Protein AF-A0AAW5ARM7-F1 (afdb_monomer_lite)

Organism: Phocaeicola vulgatus (NCBI:txid821)

Structure (mmCIF, N/CA/C/O backbone):
data_AF-A0AAW5ARM7-F1
#
_entry.id   AF-A0AAW5ARM7-F1
#
loop_
_atom_site.group_PDB
_atom_site.id
_atom_site.type_symbol
_atom_site.label_atom_id
_atom_site.label_alt_id
_atom_site.label_comp_id
_atom_site.label_asym_id
_atom_site.label_entity_id
_atom_site.label_seq_id
_atom_site.pdbx_PDB_ins_code
_atom_site.Cartn_x
_atom_site.Cartn_y
_atom_site.Cartn_z
_atom_site.occupancy
_atom_site.B_iso_or_equiv
_atom_site.auth_seq_id
_atom_site.auth_comp_id
_atom_site.auth_asym_id
_atom_site.auth_atom_id
_atom_site.pdbx_PDB_model_num
ATOM 1 N N . MET A 1 1 ? 30.994 -1.479 15.905 1.00 41.56 1 MET A N 1
ATOM 2 C CA . MET A 1 1 ? 30.329 -2.633 15.248 1.00 41.56 1 MET A CA 1
ATOM 3 C C . MET A 1 1 ? 29.526 -2.197 14.007 1.00 41.56 1 MET A C 1
ATOM 5 O O . MET A 1 1 ? 28.336 -2.461 13.935 1.00 41.56 1 MET A O 1
ATOM 9 N N . ILE A 1 2 ? 30.143 -1.523 13.023 1.00 41.03 2 ILE A N 1
ATOM 10 C CA . ILE A 1 2 ? 29.438 -1.013 11.816 1.00 41.03 2 ILE A CA 1
ATOM 11 C C . ILE A 1 2 ? 29.991 -1.659 10.519 1.00 41.03 2 ILE A C 1
ATOM 13 O O . ILE A 1 2 ? 29.414 -1.522 9.447 1.00 41.03 2 ILE A O 1
ATOM 17 N N . GLU A 1 3 ? 31.054 -2.465 10.596 1.00 39.25 3 GLU A N 1
ATOM 18 C CA . GLU A 1 3 ? 31.695 -3.051 9.404 1.00 39.25 3 GLU A CA 1
ATOM 19 C C . GLU A 1 3 ? 31.002 -4.306 8.844 1.00 39.25 3 GLU A C 1
ATOM 21 O O . GLU A 1 3 ? 31.191 -4.650 7.681 1.00 39.25 3 GLU A O 1
ATOM 26 N N . THR A 1 4 ? 30.134 -4.980 9.603 1.00 41.94 4 THR A N 1
ATOM 27 C CA . THR A 1 4 ? 29.507 -6.240 9.153 1.00 41.94 4 THR A CA 1
ATOM 28 C C . THR A 1 4 ? 28.227 -6.068 8.328 1.00 41.94 4 THR A C 1
ATOM 30 O O . THR A 1 4 ? 27.773 -7.031 7.707 1.00 41.94 4 THR A O 1
ATOM 33 N N . ALA A 1 5 ? 27.648 -4.863 8.263 1.00 43.91 5 ALA A N 1
ATOM 34 C CA . ALA A 1 5 ? 26.437 -4.596 7.477 1.00 43.91 5 ALA A CA 1
ATOM 35 C C . ALA A 1 5 ? 26.728 -4.288 5.994 1.00 43.91 5 ALA A C 1
ATOM 37 O O . ALA A 1 5 ? 25.903 -4.600 5.133 1.00 43.91 5 ALA A O 1
ATOM 38 N N . TYR A 1 6 ? 27.914 -3.748 5.686 1.00 38.81 6 TYR A N 1
ATOM 39 C CA . TYR A 1 6 ? 28.311 -3.392 4.317 1.00 38.81 6 TYR A CA 1
ATOM 40 C C . TYR A 1 6 ? 28.453 -4.628 3.410 1.00 38.81 6 TYR A C 1
ATOM 42 O O . TYR A 1 6 ? 27.990 -4.618 2.270 1.00 38.81 6 TYR A O 1
ATOM 50 N N . CYS A 1 7 ? 28.988 -5.736 3.932 1.00 39.88 7 CYS A N 1
ATOM 51 C CA . CYS A 1 7 ? 29.219 -6.947 3.136 1.00 39.88 7 CYS A CA 1
ATOM 52 C C . CYS A 1 7 ? 27.992 -7.857 2.954 1.00 39.88 7 CYS A C 1
ATOM 54 O O . CYS A 1 7 ? 27.971 -8.642 2.011 1.00 39.88 7 CYS A O 1
ATOM 56 N N . LYS A 1 8 ? 26.957 -7.776 3.807 1.00 42.25 8 LYS A N 1
ATOM 57 C CA . LYS A 1 8 ? 25.822 -8.726 3.749 1.00 42.25 8 LYS A CA 1
ATOM 58 C C . LYS A 1 8 ? 24.679 -8.325 2.816 1.00 42.25 8 LYS A C 1
ATOM 60 O O . LYS A 1 8 ? 23.974 -9.210 2.346 1.00 42.25 8 LYS A O 1
ATOM 65 N N . TYR A 1 9 ? 24.492 -7.034 2.535 1.00 43.19 9 TYR A N 1
ATOM 66 C CA . TYR A 1 9 ? 23.319 -6.562 1.778 1.00 43.19 9 TYR A CA 1
ATOM 67 C C . TYR A 1 9 ? 23.656 -5.760 0.517 1.00 43.19 9 TYR A C 1
ATOM 69 O O . TYR A 1 9 ? 22.891 -5.791 -0.447 1.00 43.19 9 TYR A O 1
ATOM 77 N N . ILE A 1 10 ? 24.806 -5.082 0.479 1.00 44.09 10 ILE A N 1
ATOM 78 C CA . ILE A 1 10 ? 25.187 -4.244 -0.666 1.00 44.09 10 ILE A CA 1
ATOM 79 C C . ILE A 1 10 ? 25.872 -5.088 -1.750 1.00 44.09 10 ILE A C 1
ATOM 81 O O . ILE A 1 10 ? 25.509 -4.981 -2.919 1.00 44.09 10 ILE A O 1
ATOM 85 N N . VAL A 1 11 ? 26.776 -5.998 -1.364 1.00 42.66 11 VAL A N 1
ATOM 86 C CA . VAL A 1 11 ? 27.513 -6.859 -2.310 1.00 42.66 11 VAL A CA 1
ATOM 87 C C . VAL A 1 11 ? 26.577 -7.762 -3.134 1.00 42.66 11 VAL A C 1
ATOM 89 O O . VAL A 1 11 ? 26.665 -7.708 -4.359 1.00 42.66 11 VAL A O 1
ATOM 92 N N . PRO A 1 12 ? 25.599 -8.492 -2.551 1.00 43.59 12 PRO A N 1
ATOM 93 C CA . PRO A 1 12 ? 24.705 -9.337 -3.352 1.00 43.59 12 PRO A CA 1
ATOM 94 C C . PRO A 1 12 ? 23.794 -8.532 -4.293 1.00 43.59 12 PRO A C 1
ATOM 96 O O . PRO A 1 12 ? 23.464 -8.984 -5.387 1.00 43.59 12 PRO A O 1
ATOM 99 N N . THR A 1 13 ? 23.403 -7.317 -3.893 1.00 45.91 13 THR A N 1
ATOM 100 C CA . THR A 1 13 ? 22.521 -6.448 -4.688 1.00 45.91 13 THR A CA 1
ATOM 101 C C . THR A 1 13 ? 23.247 -5.857 -5.899 1.00 45.91 13 THR A C 1
ATOM 103 O O . THR A 1 13 ? 22.655 -5.743 -6.971 1.00 45.91 13 THR A O 1
ATOM 106 N N . ILE A 1 14 ? 24.534 -5.524 -5.755 1.00 46.81 14 ILE A N 1
ATOM 107 C CA . ILE A 1 14 ? 25.375 -5.053 -6.863 1.00 46.81 14 ILE A CA 1
ATOM 108 C C . ILE A 1 14 ? 25.722 -6.213 -7.807 1.00 46.81 14 ILE A C 1
ATOM 110 O O . ILE A 1 14 ? 25.629 -6.037 -9.020 1.00 46.81 14 ILE A O 1
ATOM 114 N N . CYS A 1 15 ? 26.028 -7.406 -7.282 1.00 42.03 15 CYS A N 1
ATOM 115 C CA . 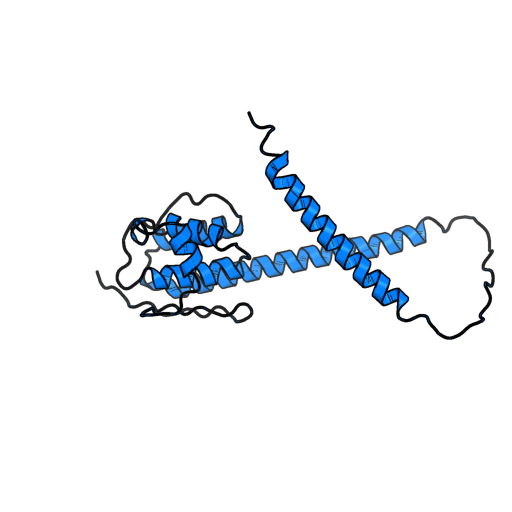CYS A 1 15 ? 26.269 -8.599 -8.103 1.00 42.03 15 CYS A CA 1
ATOM 116 C C . CYS A 1 15 ? 25.048 -8.962 -8.963 1.00 42.03 15 CYS A C 1
ATOM 118 O O . CYS A 1 15 ? 25.191 -9.113 -10.171 1.00 42.03 15 CYS A O 1
ATOM 120 N N . ASN A 1 16 ? 23.836 -8.953 -8.395 1.00 46.78 16 ASN A N 1
ATOM 121 C CA . ASN A 1 16 ? 22.608 -9.213 -9.157 1.00 46.78 16 ASN A CA 1
ATOM 122 C C . ASN A 1 16 ? 22.361 -8.184 -10.274 1.00 46.78 16 ASN A C 1
ATOM 124 O O . ASN A 1 16 ? 21.816 -8.524 -11.322 1.00 46.78 16 ASN A O 1
ATOM 128 N N . LEU A 1 17 ? 22.749 -6.920 -10.070 1.00 46.59 17 LEU A N 1
ATOM 129 C CA . LEU A 1 17 ? 22.615 -5.886 -11.097 1.00 46.59 17 LEU A CA 1
ATOM 130 C C . LEU A 1 17 ? 23.640 -6.082 -12.224 1.00 46.59 17 LEU A C 1
ATOM 132 O O . LEU A 1 17 ? 23.304 -5.907 -13.393 1.00 46.59 17 LEU A O 1
ATOM 136 N N . ILE A 1 18 ? 24.867 -6.485 -11.882 1.00 47.94 18 ILE A N 1
ATOM 137 C CA . ILE A 1 18 ? 25.913 -6.818 -12.856 1.00 47.94 18 ILE A CA 1
ATOM 138 C C . ILE A 1 18 ? 25.498 -8.047 -13.670 1.00 47.94 18 ILE A C 1
ATOM 140 O O . ILE A 1 18 ? 25.576 -7.993 -14.894 1.00 47.94 18 ILE A O 1
ATOM 144 N N . ASP A 1 19 ? 24.970 -9.095 -13.040 1.00 40.91 19 ASP A N 1
ATOM 145 C CA . ASP A 1 19 ? 24.542 -10.317 -13.732 1.00 40.91 19 ASP A CA 1
ATOM 146 C C . ASP A 1 19 ? 23.382 -10.055 -14.703 1.00 40.91 19 ASP A C 1
ATOM 148 O O . ASP A 1 19 ? 23.399 -10.535 -15.837 1.00 40.91 19 ASP A O 1
ATOM 152 N N . VAL A 1 20 ? 22.419 -9.206 -14.324 1.00 46.78 20 VAL A N 1
ATOM 153 C CA . VAL A 1 20 ? 21.336 -8.772 -15.224 1.00 46.78 20 VAL A CA 1
ATOM 154 C C . VAL A 1 20 ? 21.884 -7.953 -16.396 1.00 46.78 20 VAL A C 1
ATOM 156 O O . VAL A 1 20 ? 21.461 -8.149 -17.534 1.00 46.78 20 VAL A O 1
ATOM 159 N N . VAL A 1 21 ? 22.853 -7.064 -16.167 1.00 48.97 21 VAL A N 1
ATOM 160 C CA . VAL A 1 21 ? 23.467 -6.264 -17.240 1.00 48.97 21 VAL A CA 1
ATOM 161 C C . VAL A 1 21 ? 24.317 -7.135 -18.180 1.00 48.97 21 VAL A C 1
ATOM 163 O O . VAL A 1 21 ? 24.270 -6.935 -19.397 1.00 48.97 21 VAL A O 1
ATOM 166 N N . GLN A 1 22 ? 25.035 -8.140 -17.668 1.00 47.75 22 GLN A N 1
ATOM 167 C CA . GLN A 1 22 ? 25.814 -9.080 -18.487 1.00 47.75 22 GLN A CA 1
ATOM 168 C C . GLN A 1 22 ? 24.924 -10.061 -19.270 1.00 47.75 22 GLN A C 1
ATOM 170 O O . GLN A 1 22 ? 25.230 -10.365 -20.426 1.00 47.75 22 GLN A O 1
ATOM 175 N N . ASP A 1 23 ? 23.790 -10.499 -18.712 1.00 43.81 23 ASP A N 1
ATOM 176 C CA . ASP A 1 23 ? 22.789 -11.317 -19.416 1.00 43.81 23 ASP A CA 1
ATOM 177 C C . ASP A 1 23 ? 22.141 -10.537 -20.577 1.00 43.81 23 ASP A C 1
ATOM 179 O O . ASP A 1 23 ? 22.035 -11.037 -21.701 1.00 43.81 23 ASP A O 1
ATOM 183 N N . GLN A 1 24 ? 21.814 -9.257 -20.370 1.00 48.75 24 GLN A N 1
ATOM 184 C CA . GLN A 1 24 ? 21.308 -8.382 -21.437 1.00 48.75 24 GLN A CA 1
ATOM 185 C C . GLN A 1 24 ? 22.366 -8.106 -22.521 1.00 48.75 24 GLN A C 1
ATOM 187 O O . GLN A 1 24 ? 22.040 -8.065 -23.713 1.00 48.75 24 GLN A O 1
ATOM 192 N N . ARG A 1 25 ? 23.645 -7.974 -22.143 1.00 45.50 25 ARG A N 1
ATOM 193 C CA . ARG A 1 25 ? 24.765 -7.829 -23.090 1.00 45.50 25 ARG A CA 1
ATOM 194 C C . ARG A 1 25 ? 24.983 -9.104 -23.910 1.00 45.50 25 ARG A C 1
ATOM 196 O O . ARG A 1 25 ? 25.127 -9.021 -25.129 1.00 45.50 25 ARG A O 1
ATOM 203 N N . SER A 1 26 ? 24.912 -10.274 -23.278 1.00 42.97 26 SER A N 1
ATOM 204 C CA . SER A 1 26 ? 25.047 -11.584 -23.933 1.00 42.97 26 SER A CA 1
ATOM 205 C C . SER A 1 26 ? 23.899 -11.862 -24.911 1.00 42.97 26 SER A C 1
ATOM 207 O O . SER A 1 26 ? 24.125 -12.329 -26.029 1.00 42.97 26 SER A O 1
ATOM 209 N N . LYS A 1 27 ? 22.666 -11.472 -24.560 1.00 49.69 27 LYS A N 1
ATOM 210 C CA . LYS A 1 27 ? 21.496 -11.550 -25.454 1.00 49.69 27 LYS A CA 1
ATOM 211 C C . LYS A 1 27 ? 21.613 -10.627 -26.671 1.00 49.69 27 LYS A C 1
ATOM 213 O O . LYS A 1 27 ? 21.189 -11.009 -27.762 1.00 49.69 27 LYS A O 1
ATOM 218 N N . ARG A 1 28 ? 22.224 -9.443 -26.530 1.00 47.34 28 ARG A N 1
ATOM 219 C CA . ARG A 1 28 ? 22.505 -8.538 -27.663 1.00 47.34 28 ARG A CA 1
ATOM 220 C C . ARG A 1 28 ? 23.614 -9.067 -28.575 1.00 47.34 28 ARG A C 1
ATOM 222 O O . ARG A 1 28 ? 23.456 -8.994 -29.789 1.00 47.34 28 ARG A O 1
ATOM 229 N N . ILE A 1 29 ? 24.677 -9.656 -28.024 1.00 42.09 29 ILE A N 1
ATOM 230 C CA . ILE A 1 29 ? 25.767 -10.259 -28.815 1.00 42.09 29 ILE A CA 1
ATOM 231 C C . ILE A 1 29 ? 25.253 -11.450 -29.640 1.00 42.09 29 ILE A C 1
ATOM 233 O O . ILE A 1 29 ? 25.502 -11.509 -30.843 1.00 42.09 29 ILE A O 1
ATOM 237 N N . ASN A 1 30 ? 24.429 -12.326 -29.054 1.00 40.22 30 ASN A N 1
ATOM 238 C CA . ASN A 1 30 ? 23.832 -13.453 -29.784 1.00 40.22 30 ASN A CA 1
ATOM 239 C C . ASN A 1 30 ? 22.839 -13.009 -30.877 1.00 40.22 30 ASN A C 1
ATOM 241 O O . ASN A 1 30 ? 22.719 -13.668 -31.908 1.00 40.22 30 ASN A O 1
ATOM 245 N N . LYS A 1 31 ? 22.172 -11.857 -30.708 1.00 42.25 31 LYS A N 1
ATOM 246 C CA . LYS A 1 31 ? 21.305 -11.266 -31.743 1.00 42.25 31 LYS A CA 1
ATOM 247 C C . LYS A 1 31 ? 22.100 -10.670 -32.915 1.00 42.25 31 LYS A C 1
ATOM 249 O O . LYS A 1 31 ? 21.605 -10.667 -34.038 1.00 42.25 31 LYS A O 1
ATOM 254 N N . ILE A 1 32 ? 23.332 -10.214 -32.675 1.00 44.38 32 ILE A N 1
ATOM 255 C CA . ILE A 1 32 ? 24.254 -9.722 -33.715 1.00 44.38 32 ILE A CA 1
ATOM 256 C C . ILE A 1 32 ? 24.891 -10.895 -34.483 1.00 44.38 32 ILE A C 1
ATOM 258 O O . ILE A 1 32 ? 25.070 -10.807 -35.695 1.00 44.38 32 ILE A O 1
ATOM 262 N N . GLN A 1 33 ? 25.166 -12.020 -33.815 1.00 41.44 33 GLN A N 1
ATOM 263 C CA . GLN A 1 33 ? 25.776 -13.208 -34.432 1.00 41.44 33 GLN A CA 1
ATOM 264 C C . GLN A 1 33 ? 24.800 -14.059 -35.271 1.00 41.44 33 GLN A C 1
ATOM 266 O O . GLN A 1 33 ? 25.236 -14.831 -36.123 1.00 41.44 33 GLN A O 1
ATOM 271 N N . GLY A 1 34 ? 23.485 -13.907 -35.069 1.00 35.44 34 GLY A N 1
ATOM 272 C CA . GLY A 1 34 ? 22.448 -14.633 -35.816 1.00 35.44 34 GLY A CA 1
ATOM 273 C C . GLY A 1 34 ? 22.142 -14.095 -37.222 1.00 35.44 34 GLY A C 1
ATOM 274 O O . GLY A 1 34 ? 21.545 -14.816 -38.014 1.00 35.44 34 GLY A O 1
ATOM 275 N N . ASN A 1 35 ? 22.571 -12.870 -37.558 1.00 39.00 35 ASN A N 1
ATOM 276 C CA . ASN A 1 35 ? 22.205 -12.196 -38.816 1.00 39.00 35 ASN A CA 1
ATOM 277 C C . ASN A 1 35 ? 23.342 -12.076 -39.850 1.00 39.00 35 ASN A C 1
ATOM 279 O O . ASN A 1 35 ? 23.178 -11.412 -40.871 1.00 39.00 35 ASN A O 1
ATOM 283 N N . THR A 1 36 ? 24.481 -12.739 -39.644 1.00 39.97 36 THR A N 1
ATOM 284 C CA . THR A 1 36 ? 25.625 -12.720 -40.577 1.00 39.97 36 THR A CA 1
ATOM 285 C C . THR A 1 36 ? 26.057 -14.131 -40.975 1.00 39.97 36 THR A C 1
ATOM 287 O O . THR A 1 36 ? 27.187 -14.557 -40.760 1.00 39.97 36 THR A O 1
ATOM 290 N N . LYS A 1 37 ? 25.155 -14.873 -41.624 1.00 44.09 37 LYS A N 1
ATOM 291 C CA . LYS A 1 37 ? 25.522 -16.036 -42.449 1.00 44.09 37 LYS A CA 1
ATOM 292 C C . LYS A 1 37 ? 24.778 -16.018 -43.781 1.00 44.09 37 LYS A C 1
ATOM 294 O O . LYS A 1 37 ? 23.857 -16.790 -43.982 1.00 44.09 37 LYS A O 1
ATOM 299 N N . SER A 1 38 ? 25.214 -15.142 -44.681 1.00 43.66 38 SER A N 1
ATOM 300 C CA . SER A 1 38 ? 25.525 -15.479 -46.080 1.00 43.66 38 SER A CA 1
ATOM 301 C C . SER A 1 38 ? 25.757 -14.190 -46.862 1.00 43.66 38 SER A C 1
ATOM 303 O O . SER A 1 38 ? 24.823 -13.437 -47.118 1.00 43.66 38 SER A O 1
ATOM 305 N N . ASN A 1 39 ? 27.009 -13.923 -47.214 1.00 31.19 39 ASN A N 1
ATOM 306 C CA . ASN A 1 39 ? 27.432 -13.704 -48.597 1.00 31.19 39 ASN A CA 1
ATOM 307 C C . ASN A 1 39 ? 28.904 -13.315 -48.565 1.00 31.19 39 ASN A C 1
ATOM 309 O O . ASN A 1 39 ? 29.299 -12.274 -48.046 1.00 31.19 39 ASN A O 1
ATOM 313 N N . GLY A 1 40 ? 29.725 -14.249 -49.034 1.00 39.16 40 GLY A N 1
ATOM 314 C CA . GLY A 1 40 ? 31.162 -14.105 -49.040 1.00 39.16 40 GLY A CA 1
ATOM 315 C C . GLY A 1 40 ? 31.632 -13.000 -49.979 1.00 39.16 40 GLY A C 1
ATOM 316 O O . GLY A 1 40 ? 30.984 -12.665 -50.967 1.00 39.16 40 GLY A O 1
ATOM 317 N N . ARG A 1 41 ? 32.862 -12.565 -49.692 1.00 43.62 41 ARG A N 1
ATOM 318 C CA . ARG A 1 41 ? 33.801 -11.974 -50.650 1.00 43.62 41 ARG A CA 1
ATOM 319 C C . ARG A 1 41 ? 33.543 -10.508 -51.017 1.00 43.62 41 ARG A C 1
ATOM 321 O O . ARG A 1 41 ? 33.318 -10.189 -52.175 1.00 43.62 41 ARG A O 1
ATOM 328 N N . LEU A 1 42 ? 33.784 -9.600 -50.070 1.00 35.31 42 LEU A N 1
ATOM 329 C CA . LEU A 1 42 ? 34.315 -8.276 -50.412 1.00 35.31 42 LEU A CA 1
ATOM 330 C C . LEU A 1 42 ? 35.487 -7.903 -49.498 1.00 35.31 42 LEU A C 1
ATOM 332 O O . LEU A 1 42 ? 35.330 -7.445 -48.375 1.00 35.31 42 LEU A O 1
ATOM 336 N N . SER A 1 43 ? 36.670 -8.203 -50.033 1.00 36.91 43 SER A N 1
ATOM 337 C CA . SER A 1 43 ? 37.950 -7.518 -49.872 1.00 36.91 43 SER A CA 1
ATOM 338 C C . SER A 1 43 ? 38.051 -6.496 -48.736 1.00 36.91 43 SER A C 1
ATOM 340 O O . SER A 1 43 ? 37.539 -5.385 -48.835 1.00 36.91 43 SER A O 1
ATOM 342 N N . MET A 1 44 ? 38.888 -6.835 -47.756 1.00 34.38 44 MET A N 1
ATOM 343 C CA . MET A 1 44 ? 39.710 -5.896 -46.993 1.00 34.38 44 MET A CA 1
ATOM 344 C C . MET A 1 44 ? 40.486 -4.969 -47.956 1.00 34.38 44 MET A C 1
ATOM 346 O O . MET A 1 44 ? 41.634 -5.236 -48.298 1.00 34.38 44 MET A O 1
ATOM 350 N N . LYS A 1 45 ? 39.846 -3.913 -48.467 1.00 34.34 45 LYS A N 1
ATOM 351 C CA . LYS A 1 45 ? 40.508 -2.738 -49.053 1.00 34.34 45 LYS A CA 1
ATOM 352 C C . LYS A 1 45 ? 40.491 -1.675 -47.959 1.00 34.34 45 LYS A C 1
ATOM 354 O O . LYS A 1 45 ? 39.460 -1.086 -47.675 1.00 34.34 45 LYS A O 1
ATOM 359 N N . LEU A 1 46 ? 41.542 -1.625 -47.150 1.00 40.34 46 LEU A N 1
ATOM 360 C CA . LEU A 1 46 ? 42.688 -0.755 -47.414 1.00 40.34 46 LEU A CA 1
ATOM 361 C C . LEU A 1 46 ? 42.255 0.717 -47.466 1.00 40.34 46 LEU A C 1
ATOM 363 O O . LEU A 1 46 ? 42.258 1.340 -48.521 1.00 40.34 46 LEU A O 1
ATOM 367 N N . PHE A 1 47 ? 41.935 1.271 -46.299 1.00 34.97 47 PHE A N 1
ATOM 368 C CA . PHE A 1 47 ? 42.238 2.670 -46.026 1.00 34.97 47 PHE A CA 1
ATOM 369 C C . PHE A 1 47 ? 43.469 2.701 -45.120 1.00 34.97 47 PHE A C 1
ATOM 371 O O . PHE A 1 47 ? 43.382 2.893 -43.913 1.00 34.97 47 PHE A O 1
ATOM 378 N N . HIS A 1 48 ? 44.636 2.464 -45.721 1.00 47.53 48 HIS A N 1
ATOM 379 C CA . HIS A 1 48 ? 45.846 3.116 -45.239 1.00 47.53 48 HIS A CA 1
ATOM 380 C C . HIS A 1 48 ? 45.858 4.505 -45.866 1.00 47.53 48 HIS A C 1
ATOM 382 O O . HIS A 1 48 ? 46.134 4.651 -47.056 1.00 47.53 48 HIS A O 1
ATOM 388 N N . LYS A 1 49 ? 45.542 5.526 -45.074 1.00 37.56 49 LYS A N 1
ATOM 389 C CA . LYS A 1 49 ? 45.980 6.885 -45.362 1.00 37.56 49 LYS A CA 1
ATOM 390 C C . LYS A 1 49 ? 46.317 7.551 -44.035 1.00 37.56 49 LYS A C 1
ATOM 392 O O . LYS A 1 49 ? 45.422 7.834 -43.256 1.00 37.56 49 LYS A O 1
ATOM 397 N N . THR A 1 50 ? 47.630 7.636 -43.810 1.00 34.00 50 THR A N 1
ATOM 398 C CA . THR A 1 50 ? 48.355 8.575 -42.940 1.00 34.00 50 THR A CA 1
ATOM 399 C C . THR A 1 50 ? 47.746 8.882 -41.574 1.00 34.00 50 THR A C 1
ATOM 401 O O . THR A 1 50 ? 46.756 9.591 -41.447 1.00 34.00 50 THR A O 1
ATOM 404 N N . ILE A 1 51 ? 48.445 8.384 -40.551 1.00 50.78 51 ILE A N 1
ATOM 405 C CA . ILE A 1 51 ? 48.557 9.035 -39.246 1.00 50.78 51 ILE A CA 1
ATOM 406 C C . ILE A 1 51 ? 48.941 10.493 -39.522 1.00 50.78 51 ILE A C 1
ATOM 408 O O . ILE A 1 51 ? 49.937 10.707 -40.204 1.00 50.78 51 ILE A O 1
ATOM 412 N N . ASP A 1 52 ? 48.075 11.431 -39.148 1.00 47.72 52 ASP A N 1
ATOM 413 C CA . ASP A 1 52 ? 48.389 12.628 -38.356 1.00 47.72 52 ASP A CA 1
ATOM 414 C C . ASP A 1 52 ? 47.068 13.422 -38.143 1.00 47.72 52 ASP A C 1
ATOM 416 O O . ASP A 1 52 ? 46.290 13.628 -39.071 1.00 47.72 52 ASP A O 1
ATOM 420 N N . ASP A 1 53 ? 46.783 13.770 -36.883 1.00 46.97 53 ASP A N 1
ATOM 421 C CA . ASP A 1 53 ? 45.775 14.724 -36.357 1.00 46.97 53 ASP A CA 1
ATOM 422 C C . ASP A 1 53 ? 44.267 14.395 -36.158 1.00 46.97 53 ASP A C 1
ATOM 424 O O . ASP A 1 53 ? 43.642 15.080 -35.352 1.00 46.97 53 ASP A O 1
ATOM 428 N N . ASP A 1 54 ? 43.648 13.342 -36.713 1.00 46.12 54 ASP A N 1
ATOM 429 C CA . ASP A 1 54 ? 42.167 13.158 -36.581 1.00 46.12 54 ASP A CA 1
ATOM 430 C C . ASP A 1 54 ? 41.671 12.123 -35.537 1.00 46.12 54 ASP A C 1
ATOM 432 O O . ASP A 1 54 ? 40.467 11.862 -35.403 1.00 46.12 54 ASP A O 1
ATOM 436 N N . LYS A 1 55 ? 42.567 11.520 -34.746 1.00 46.28 55 LYS A N 1
ATOM 437 C CA . LYS A 1 55 ? 42.190 10.444 -33.803 1.00 46.28 55 LYS A CA 1
ATOM 438 C C . LYS A 1 55 ? 41.416 10.940 -32.573 1.00 46.28 55 LYS A C 1
ATOM 440 O O . LYS A 1 55 ? 40.620 10.196 -32.016 1.00 46.28 55 LYS A O 1
ATOM 445 N N . GLU A 1 56 ? 41.577 12.203 -32.190 1.00 45.09 56 GLU A N 1
ATOM 446 C CA . GLU A 1 56 ? 40.901 12.775 -31.016 1.00 45.09 56 GLU A CA 1
ATOM 447 C C . GLU A 1 56 ? 39.438 13.174 -31.302 1.00 45.09 56 GLU A C 1
ATOM 449 O O . GLU A 1 56 ? 38.606 13.261 -30.401 1.00 45.09 56 GLU A O 1
ATOM 454 N N . LYS A 1 57 ? 39.070 13.373 -32.575 1.00 43.94 57 LYS A N 1
ATOM 455 C CA . LYS A 1 57 ? 37.752 13.914 -32.952 1.00 43.94 57 LYS A CA 1
ATOM 456 C C . LYS A 1 57 ? 36.652 12.853 -33.046 1.00 43.94 57 LYS A C 1
ATOM 458 O O . LYS A 1 57 ? 35.480 13.145 -32.808 1.00 43.94 57 LYS A O 1
ATOM 463 N N . THR A 1 58 ? 37.025 11.622 -33.382 1.00 44.34 58 THR A N 1
ATOM 464 C CA . THR A 1 58 ? 36.071 10.529 -33.638 1.00 44.34 58 THR A CA 1
ATOM 465 C C . THR A 1 58 ? 35.679 9.799 -32.350 1.00 44.34 58 THR A C 1
ATOM 467 O O . THR A 1 58 ? 34.507 9.466 -32.168 1.00 44.34 58 THR A O 1
ATOM 470 N N . ASP A 1 59 ? 36.619 9.657 -31.411 1.00 42.84 59 ASP A N 1
ATOM 471 C CA . ASP A 1 59 ? 36.373 9.068 -30.088 1.00 42.84 59 ASP A CA 1
ATOM 472 C C . ASP A 1 59 ? 35.516 9.998 -29.202 1.00 42.84 59 ASP A C 1
ATOM 474 O O . ASP A 1 59 ? 34.609 9.531 -28.511 1.00 42.84 59 ASP A O 1
ATOM 478 N N . ASN A 1 60 ? 35.690 11.322 -29.322 1.00 46.03 60 ASN A N 1
ATOM 479 C CA . ASN A 1 60 ? 34.866 12.318 -28.623 1.00 46.03 60 ASN A CA 1
ATOM 480 C C . ASN A 1 60 ? 33.409 12.359 -29.126 1.00 46.03 60 ASN A C 1
ATOM 482 O O . ASN A 1 60 ? 32.490 12.560 -28.336 1.00 46.03 60 ASN A O 1
ATOM 486 N N . SER A 1 61 ? 33.173 12.133 -30.424 1.00 49.94 61 SER A N 1
ATOM 487 C CA . SER A 1 61 ? 31.825 12.121 -31.020 1.00 49.94 61 SER A CA 1
ATOM 488 C C . SER A 1 61 ? 30.990 10.910 -30.571 1.00 49.94 61 SER A C 1
ATOM 490 O O . SER A 1 61 ? 29.811 11.040 -30.235 1.00 49.94 61 SER A O 1
ATOM 492 N N . ILE A 1 62 ? 31.612 9.726 -30.495 1.00 53.19 62 ILE A N 1
ATOM 493 C CA . ILE A 1 62 ? 30.953 8.491 -30.041 1.00 53.19 62 ILE A CA 1
ATOM 494 C C . ILE A 1 62 ? 30.700 8.536 -28.527 1.00 53.19 62 ILE A C 1
ATOM 496 O O . ILE A 1 62 ? 29.604 8.185 -28.084 1.00 53.19 62 ILE A O 1
ATOM 500 N N . LEU A 1 63 ? 31.662 9.023 -27.736 1.00 50.47 63 LEU A N 1
ATOM 501 C CA . LEU A 1 63 ? 31.521 9.167 -26.284 1.00 50.47 63 LEU A CA 1
ATOM 502 C C . LEU A 1 63 ? 30.398 10.151 -25.910 1.00 50.47 63 LEU A C 1
ATOM 504 O O . LEU A 1 63 ? 29.545 9.819 -25.086 1.00 50.47 63 LEU A O 1
ATOM 508 N N . TYR A 1 64 ? 30.320 11.297 -26.595 1.00 51.00 64 TYR A N 1
ATOM 509 C CA . TYR A 1 64 ? 29.266 12.297 -26.392 1.00 51.00 64 TYR A CA 1
ATOM 510 C C . TYR A 1 64 ? 27.860 11.735 -26.670 1.00 51.00 64 TYR A C 1
ATOM 512 O O . TYR A 1 64 ? 26.915 12.018 -25.938 1.00 51.00 64 TYR A O 1
ATOM 520 N N . SER A 1 65 ? 27.718 10.870 -27.683 1.00 61.88 65 SER A N 1
ATOM 521 C CA . SER A 1 65 ? 26.428 10.247 -28.014 1.00 61.88 65 SER A CA 1
ATOM 522 C C . SER A 1 65 ? 25.922 9.265 -26.946 1.00 61.88 65 SER A C 1
ATOM 524 O O . SER A 1 65 ? 24.718 9.196 -26.698 1.00 61.88 65 SER A O 1
ATOM 526 N N . HIS A 1 66 ? 26.826 8.549 -26.267 1.00 68.56 66 HIS A N 1
ATOM 527 C CA . HIS A 1 66 ? 26.461 7.595 -25.217 1.00 68.56 66 HIS A CA 1
ATOM 528 C C . HIS A 1 66 ? 26.145 8.288 -23.885 1.00 68.56 66 HIS A C 1
ATOM 530 O O . HIS A 1 66 ? 25.206 7.899 -23.190 1.00 68.56 66 HIS A O 1
ATOM 536 N N . GLU A 1 67 ? 26.893 9.336 -23.529 1.00 72.88 67 GLU A N 1
ATOM 537 C CA . GLU A 1 67 ? 26.641 1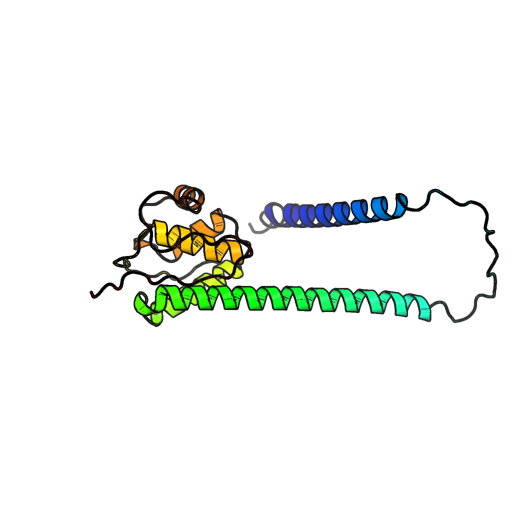0.125 -22.317 1.00 72.88 67 GLU A CA 1
ATOM 538 C C . GLU A 1 67 ? 25.281 10.835 -22.366 1.00 72.88 67 GLU A C 1
ATOM 540 O O . GLU A 1 67 ? 24.540 10.834 -21.377 1.00 72.88 67 GLU A O 1
ATOM 545 N N . GLU A 1 68 ? 24.915 11.373 -23.531 1.00 76.31 68 GLU A N 1
ATOM 546 C CA . GLU A 1 68 ? 23.612 11.992 -23.772 1.00 76.31 68 GLU A CA 1
ATOM 547 C C . GLU A 1 68 ? 22.458 10.978 -23.717 1.00 76.31 68 GLU A C 1
ATOM 549 O O . GLU A 1 68 ? 21.440 11.241 -23.072 1.00 76.31 68 GLU A O 1
ATOM 554 N N . GLU A 1 69 ? 22.621 9.785 -24.299 1.00 75.75 69 GLU A N 1
ATOM 555 C CA . GLU A 1 69 ? 21.634 8.699 -24.203 1.00 75.75 69 GLU A CA 1
ATOM 556 C C . GLU A 1 69 ? 21.407 8.270 -22.741 1.00 75.75 69 GLU A C 1
ATOM 558 O O . GLU A 1 69 ? 20.268 8.203 -22.272 1.00 75.75 69 GLU A O 1
ATOM 563 N N . VAL A 1 70 ? 22.488 8.085 -21.974 1.00 81.19 70 VAL A N 1
ATOM 564 C CA . VAL A 1 70 ? 22.422 7.751 -20.542 1.00 81.19 70 VAL A CA 1
ATOM 565 C C . VAL A 1 70 ? 21.743 8.862 -19.737 1.00 81.19 70 VAL A C 1
ATOM 567 O O . VAL A 1 70 ? 20.989 8.575 -18.801 1.00 81.19 70 VAL A O 1
ATOM 570 N N . ARG A 1 71 ? 21.990 10.134 -20.069 1.00 85.12 71 ARG A N 1
ATOM 571 C CA . ARG A 1 71 ? 21.345 11.278 -19.411 1.00 85.12 71 ARG A CA 1
ATOM 572 C C . ARG A 1 71 ? 19.839 11.289 -19.665 1.00 85.12 71 ARG A C 1
ATOM 574 O O . ARG A 1 71 ? 19.074 11.407 -18.706 1.00 85.12 71 ARG A O 1
ATOM 581 N N . LEU A 1 72 ? 19.425 11.111 -20.918 1.00 84.69 72 LEU A N 1
ATOM 582 C CA . LEU A 1 72 ? 18.015 11.058 -21.309 1.00 84.69 72 LEU A CA 1
ATOM 583 C C . LEU A 1 72 ? 17.283 9.883 -20.649 1.00 84.69 72 LEU A C 1
ATOM 585 O O . LEU A 1 72 ? 16.163 10.052 -20.169 1.00 84.69 72 LEU A O 1
ATOM 589 N N . ASP A 1 73 ? 17.915 8.714 -20.551 1.00 85.38 73 ASP A N 1
ATOM 590 C CA . ASP A 1 73 ? 17.325 7.560 -19.869 1.00 85.38 73 ASP A CA 1
ATOM 591 C C . ASP A 1 73 ? 17.164 7.795 -18.364 1.00 85.38 73 ASP A C 1
ATOM 593 O O . ASP A 1 73 ? 16.118 7.481 -17.792 1.00 85.38 73 ASP A O 1
ATOM 597 N N . ARG A 1 74 ? 18.152 8.415 -17.706 1.00 84.12 74 ARG A N 1
ATOM 598 C CA . ARG A 1 74 ? 18.029 8.808 -16.291 1.00 84.12 74 ARG A CA 1
ATOM 599 C C . ARG A 1 74 ? 16.876 9.785 -16.076 1.00 84.12 74 ARG A C 1
ATOM 601 O O . ARG A 1 74 ? 16.151 9.657 -15.090 1.00 84.12 74 ARG A O 1
ATOM 608 N N . GLU A 1 75 ? 16.702 10.741 -16.982 1.00 88.56 75 GLU A N 1
ATOM 609 C CA . GLU A 1 75 ? 15.619 11.721 -16.917 1.00 88.56 75 GLU A CA 1
ATOM 610 C C . GLU A 1 75 ? 14.245 11.073 -17.128 1.00 88.56 75 GLU A C 1
ATOM 612 O O . GLU A 1 75 ? 13.323 11.334 -16.353 1.00 88.56 75 GLU A O 1
ATOM 617 N N . ARG A 1 76 ? 14.121 10.156 -18.095 1.00 87.19 76 ARG A N 1
ATOM 618 C CA . ARG A 1 76 ? 12.899 9.363 -18.315 1.00 87.19 76 ARG A CA 1
ATOM 619 C C . ARG A 1 76 ? 12.541 8.526 -17.094 1.00 87.19 76 ARG A C 1
ATOM 621 O O . ARG A 1 76 ? 11.424 8.637 -16.600 1.00 87.19 76 ARG A O 1
ATOM 628 N N . ILE A 1 77 ? 13.496 7.772 -16.547 1.00 86.44 77 ILE A N 1
ATOM 629 C CA . ILE A 1 77 ? 13.285 6.944 -15.348 1.00 86.44 77 ILE A CA 1
ATOM 630 C C . ILE A 1 77 ? 12.861 7.807 -14.155 1.00 86.44 77 ILE A C 1
ATOM 632 O O . ILE A 1 77 ? 11.993 7.413 -13.374 1.00 86.44 77 ILE A O 1
ATOM 636 N N . LYS A 1 78 ? 13.474 8.984 -13.985 1.00 89.12 78 LYS A N 1
ATOM 637 C CA . LYS A 1 78 ? 13.096 9.920 -12.922 1.00 89.12 78 LYS A CA 1
ATOM 638 C C . LYS A 1 78 ? 11.664 10.413 -13.115 1.00 89.12 78 LYS A C 1
ATOM 640 O O . LYS A 1 78 ? 10.879 10.343 -12.175 1.00 89.12 78 LYS A O 1
ATOM 645 N N . LYS A 1 79 ? 11.312 10.847 -14.325 1.00 91.38 79 LYS A N 1
ATOM 646 C CA . LYS A 1 79 ? 9.965 11.321 -14.650 1.00 91.38 79 LYS A CA 1
ATOM 647 C C . LYS A 1 79 ? 8.907 10.237 -14.434 1.00 91.38 79 LYS A C 1
ATOM 649 O O . LYS A 1 79 ? 7.894 10.503 -13.803 1.00 91.38 79 LYS A O 1
ATOM 654 N N . GLU A 1 80 ? 9.162 9.011 -14.881 1.00 88.75 80 GLU A N 1
ATOM 655 C CA . GLU A 1 80 ? 8.256 7.875 -14.671 1.00 88.75 80 GLU A CA 1
ATOM 656 C C . GLU A 1 80 ? 8.034 7.581 -13.182 1.00 88.75 80 GLU A C 1
ATOM 658 O O . GLU A 1 80 ? 6.906 7.311 -12.758 1.00 88.75 80 GLU A O 1
ATOM 663 N N . LYS A 1 81 ? 9.087 7.678 -12.361 1.00 89.88 81 LYS A N 1
ATOM 664 C CA . LYS A 1 81 ? 8.966 7.563 -10.901 1.00 89.88 81 LYS A CA 1
ATOM 665 C C . LYS A 1 81 ? 8.149 8.704 -10.300 1.00 89.88 81 LYS A C 1
ATOM 667 O O . LYS A 1 81 ? 7.291 8.439 -9.457 1.00 89.88 81 LYS A O 1
ATOM 672 N N . ASP A 1 82 ? 8.381 9.936 -10.745 1.00 92.25 82 ASP A N 1
ATOM 673 C CA . ASP A 1 82 ? 7.650 11.122 -10.288 1.00 92.25 82 ASP A CA 1
ATOM 674 C C . ASP A 1 82 ? 6.159 11.058 -10.675 1.00 92.25 82 ASP A C 1
ATOM 676 O O . ASP A 1 82 ? 5.287 11.444 -9.896 1.00 92.25 82 ASP A O 1
ATOM 680 N N . ASP A 1 83 ? 5.835 10.527 -11.851 1.00 94.88 83 ASP A N 1
ATOM 681 C CA . ASP A 1 83 ? 4.451 10.340 -12.291 1.00 94.88 83 ASP A CA 1
ATOM 682 C C . ASP A 1 83 ? 3.775 9.183 -11.538 1.00 94.88 83 ASP A C 1
ATOM 684 O O . ASP A 1 83 ? 2.617 9.298 -11.129 1.00 94.88 83 ASP A O 1
ATOM 688 N N . THR A 1 84 ? 4.520 8.114 -11.241 1.00 95.62 84 THR A N 1
ATOM 689 C CA . THR A 1 84 ? 4.036 6.993 -10.420 1.00 95.62 84 THR A CA 1
ATOM 690 C C . THR A 1 84 ? 3.666 7.445 -9.008 1.00 95.62 84 THR A C 1
ATOM 692 O O . THR A 1 84 ? 2.596 7.093 -8.507 1.00 95.62 84 THR A O 1
ATOM 695 N N . ILE A 1 85 ? 4.516 8.241 -8.348 1.00 96.94 85 ILE A N 1
ATOM 696 C CA . ILE A 1 85 ? 4.218 8.715 -6.989 1.00 96.94 85 ILE A CA 1
ATOM 697 C C . ILE A 1 85 ? 3.018 9.671 -6.979 1.00 96.94 85 ILE A C 1
ATOM 699 O O . ILE A 1 85 ? 2.193 9.590 -6.071 1.00 96.94 85 ILE A O 1
ATOM 703 N N . LYS A 1 86 ? 2.849 10.513 -8.008 1.00 97.38 86 LYS A N 1
ATOM 704 C CA . LYS A 1 86 ? 1.661 11.374 -8.153 1.00 97.38 86 LYS A CA 1
ATOM 705 C C . LYS A 1 86 ? 0.377 10.562 -8.319 1.00 97.38 86 LYS A C 1
ATOM 707 O O . LYS A 1 86 ? -0.609 10.868 -7.649 1.00 97.38 86 LYS A O 1
ATOM 712 N N . GLU A 1 87 ? 0.386 9.527 -9.164 1.00 97.69 87 GLU A N 1
ATOM 713 C CA . GLU A 1 87 ? -0.759 8.618 -9.340 1.00 97.69 87 GLU A CA 1
ATOM 714 C C . GLU A 1 87 ? -1.142 7.972 -8.000 1.00 97.69 87 GLU A C 1
ATOM 716 O O . GLU A 1 87 ? -2.305 8.001 -7.598 1.00 97.69 87 GLU A O 1
ATOM 721 N N . VAL A 1 88 ? -0.150 7.448 -7.273 1.00 98.38 88 VAL A N 1
ATOM 722 C CA . VAL A 1 88 ? -0.335 6.822 -5.957 1.00 98.38 88 VAL A CA 1
ATOM 723 C C . VAL A 1 88 ? -0.926 7.797 -4.936 1.00 98.38 88 VAL A C 1
ATOM 725 O O . VAL A 1 88 ? -1.872 7.431 -4.235 1.00 98.38 88 VAL A O 1
ATOM 728 N N . MET A 1 89 ? -0.401 9.024 -4.849 1.00 98.19 89 MET A N 1
ATOM 729 C CA . MET A 1 89 ? -0.909 10.043 -3.922 1.00 98.19 89 MET A CA 1
ATOM 730 C C . MET A 1 89 ? -2.351 10.421 -4.246 1.00 98.19 89 MET A C 1
ATOM 732 O O . MET A 1 89 ? -3.201 10.410 -3.359 1.00 98.19 89 MET A O 1
ATOM 736 N N . SER A 1 90 ? -2.651 10.680 -5.520 1.00 98.12 90 SER A N 1
ATOM 737 C CA . SER A 1 90 ? -4.002 11.028 -5.962 1.00 98.12 90 SER A CA 1
ATOM 738 C C . SER A 1 90 ? -5.002 9.905 -5.668 1.00 98.12 90 SER A C 1
ATOM 740 O O . SER A 1 90 ? -6.070 10.156 -5.106 1.00 98.12 90 SER A O 1
ATOM 742 N N . TYR A 1 91 ? -4.628 8.656 -5.962 1.00 98.44 91 TYR A N 1
ATOM 743 C CA . TYR A 1 91 ? -5.427 7.474 -5.648 1.00 98.44 91 TYR A CA 1
ATOM 744 C C . TYR A 1 91 ? -5.719 7.351 -4.149 1.00 98.44 91 TYR A C 1
ATOM 746 O O . TYR A 1 91 ? -6.871 7.132 -3.758 1.00 98.44 91 TYR A O 1
ATOM 754 N N . PHE A 1 92 ? -4.694 7.496 -3.306 1.00 98.19 92 PHE A N 1
ATOM 755 C CA . PHE A 1 92 ? -4.845 7.399 -1.858 1.00 98.19 92 PHE A CA 1
ATOM 756 C C . PHE A 1 92 ? -5.747 8.511 -1.312 1.00 98.19 92 PHE A C 1
ATOM 758 O O . PHE A 1 92 ? -6.719 8.224 -0.609 1.00 98.19 92 PHE A O 1
ATOM 765 N N . GLU A 1 93 ? -5.467 9.762 -1.683 1.00 97.25 93 GLU A N 1
ATOM 766 C CA . GLU A 1 93 ? -6.230 10.932 -1.250 1.00 97.25 93 GLU A CA 1
ATOM 767 C C . GLU A 1 93 ? -7.702 10.808 -1.624 1.00 97.25 93 GLU A C 1
ATOM 769 O O . GLU A 1 93 ? -8.566 10.986 -0.771 1.00 97.25 93 GLU A O 1
ATOM 774 N N . ALA A 1 94 ? -8.002 10.443 -2.871 1.00 97.06 94 ALA A N 1
ATOM 775 C CA . ALA A 1 94 ? -9.375 10.284 -3.331 1.00 97.06 94 ALA A CA 1
ATOM 776 C C . ALA A 1 94 ? -10.108 9.137 -2.614 1.00 97.06 94 ALA A C 1
ATOM 778 O O . ALA A 1 94 ? -11.285 9.277 -2.286 1.00 97.06 94 ALA A O 1
ATOM 779 N N . THR A 1 95 ? -9.418 8.028 -2.327 1.00 96.69 95 THR A N 1
ATOM 780 C CA . THR A 1 95 ? -9.997 6.862 -1.634 1.00 96.69 95 THR A CA 1
ATOM 781 C C . THR A 1 95 ? -10.313 7.173 -0.165 1.00 96.69 95 THR A C 1
ATOM 783 O O . THR A 1 95 ? -11.353 6.762 0.344 1.00 96.69 95 THR A O 1
ATOM 786 N N . PHE A 1 96 ? -9.446 7.928 0.520 1.00 95.56 96 PHE A N 1
ATOM 787 C CA . PHE A 1 96 ? -9.547 8.192 1.964 1.00 95.56 96 PHE A CA 1
ATOM 788 C C . PHE A 1 96 ? -10.024 9.606 2.331 1.00 95.56 96 PHE A C 1
ATOM 790 O O . PHE A 1 96 ? -10.108 9.917 3.520 1.00 95.56 96 PHE A O 1
ATOM 797 N N . LYS A 1 97 ? -10.385 10.448 1.351 1.00 93.31 97 LYS A N 1
ATOM 798 C CA . LYS A 1 97 ? -10.778 11.862 1.534 1.00 93.31 97 LYS A CA 1
ATOM 799 C C . LYS A 1 97 ? -11.793 12.087 2.654 1.00 93.31 97 LYS A C 1
ATOM 801 O O . LYS A 1 97 ? -11.690 13.060 3.388 1.00 93.31 97 LYS A O 1
ATOM 806 N N . ASN A 1 98 ? -12.775 11.196 2.754 1.00 92.06 98 ASN A N 1
ATOM 807 C CA . ASN A 1 98 ? -13.886 11.316 3.696 1.00 92.06 98 ASN A CA 1
ATOM 808 C C . ASN A 1 98 ? -13.723 10.420 4.937 1.00 92.06 98 ASN A C 1
ATOM 810 O O . ASN A 1 98 ? -14.652 10.308 5.728 1.00 92.06 98 ASN A O 1
ATOM 814 N N . ILE A 1 99 ? -12.580 9.741 5.072 1.00 93.31 99 ILE A N 1
ATOM 815 C CA . ILE A 1 99 ? -12.288 8.802 6.162 1.00 93.31 99 ILE A CA 1
ATOM 816 C C . ILE A 1 99 ? -11.223 9.368 7.098 1.00 93.31 99 ILE A C 1
ATOM 818 O O . ILE A 1 99 ? -11.332 9.206 8.311 1.00 93.31 99 ILE A O 1
ATOM 822 N N . LEU A 1 100 ? -10.185 10.003 6.548 1.00 94.56 100 LEU A N 1
ATOM 823 C CA . LEU A 1 100 ? -9.084 10.576 7.318 1.00 94.56 100 LEU A CA 1
ATOM 824 C C . LEU A 1 100 ? -9.299 12.065 7.561 1.00 94.56 100 LEU A C 1
ATOM 826 O O . LEU A 1 100 ? -9.733 12.802 6.678 1.00 94.56 100 LEU A O 1
ATOM 830 N N . THR A 1 101 ? -8.910 12.518 8.748 1.00 95.19 101 THR A N 1
ATOM 831 C CA . THR A 1 101 ? -8.736 13.946 9.022 1.00 95.19 101 THR A CA 1
ATOM 832 C C . THR A 1 101 ? -7.572 14.511 8.205 1.00 95.19 101 THR A C 1
ATOM 834 O O . THR A 1 101 ? -6.697 13.771 7.750 1.00 95.19 101 THR A O 1
ATOM 837 N N . SER A 1 102 ? -7.493 15.836 8.061 1.00 95.88 102 SER A N 1
ATOM 838 C CA . SER A 1 102 ? -6.381 16.485 7.350 1.00 95.88 102 SER A CA 1
ATOM 839 C C . SER A 1 102 ? -5.006 16.126 7.929 1.00 95.88 102 SER A C 1
ATOM 841 O O . SER A 1 102 ? -4.052 15.939 7.175 1.00 95.88 102 SER A O 1
ATOM 843 N N . ASN A 1 103 ? -4.903 15.977 9.255 1.00 96.56 103 ASN A N 1
ATOM 844 C CA . ASN A 1 103 ? -3.657 15.588 9.919 1.00 96.56 103 ASN A CA 1
ATOM 845 C C . ASN A 1 103 ? -3.267 14.137 9.594 1.00 96.56 103 ASN A C 1
ATOM 847 O O . ASN A 1 103 ? -2.139 13.862 9.194 1.00 96.56 103 ASN A O 1
ATOM 851 N N . GLU A 1 104 ? -4.217 13.207 9.700 1.00 96.88 104 GLU A N 1
ATOM 852 C CA . GLU A 1 104 ? -3.989 11.800 9.351 1.00 96.88 104 GLU A CA 1
ATOM 853 C C . GLU A 1 104 ? -3.672 11.627 7.864 1.00 96.88 104 GLU A C 1
ATOM 855 O O . GLU A 1 104 ? -2.829 10.808 7.500 1.00 96.88 104 GLU A O 1
ATOM 860 N N . MET A 1 105 ? -4.302 12.428 7.001 1.00 97.31 105 MET A N 1
ATOM 861 C CA . MET A 1 105 ? -3.985 12.476 5.580 1.00 97.31 105 MET A CA 1
ATOM 862 C C . MET A 1 105 ? -2.522 12.885 5.362 1.00 97.31 105 MET A C 1
ATOM 864 O O . MET A 1 105 ? -1.827 12.230 4.590 1.00 97.31 105 MET A O 1
ATOM 868 N N . SER A 1 106 ? -2.023 13.906 6.071 1.00 97.44 106 SER A N 1
ATOM 869 C CA . SER A 1 106 ? -0.609 14.313 6.008 1.00 97.44 106 SER A CA 1
ATOM 870 C C . SER A 1 106 ? 0.333 13.189 6.443 1.00 97.44 106 SER A C 1
ATOM 872 O O . SER A 1 106 ? 1.245 12.830 5.699 1.00 97.44 106 SER A O 1
ATOM 874 N N . VAL A 1 107 ? 0.054 12.562 7.592 1.00 97.69 107 VAL A N 1
ATOM 875 C CA . VAL A 1 107 ? 0.815 11.406 8.104 1.00 97.69 107 VAL A CA 1
ATOM 876 C C . VAL A 1 107 ? 0.877 10.282 7.071 1.00 97.69 107 VAL A C 1
ATOM 878 O O . VAL A 1 107 ? 1.925 9.679 6.843 1.00 97.69 107 VAL A O 1
ATOM 881 N N . MET A 1 108 ? -0.235 9.994 6.399 1.00 97.88 108 MET A N 1
ATOM 882 C CA . MET A 1 108 ? -0.265 8.934 5.400 1.00 97.88 108 MET A CA 1
ATOM 883 C C . MET A 1 108 ? 0.495 9.289 4.121 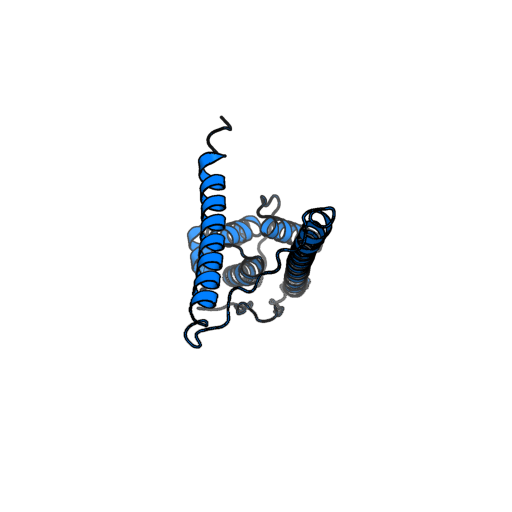1.00 97.88 108 MET A C 1
ATOM 885 O O . MET A 1 108 ? 1.158 8.410 3.569 1.00 97.88 108 MET A O 1
ATOM 889 N N . LYS A 1 109 ? 0.483 10.553 3.679 1.00 97.88 109 LYS A N 1
ATOM 890 C CA . LYS A 1 109 ? 1.344 11.007 2.572 1.00 97.88 109 LYS A CA 1
ATOM 891 C C . LYS A 1 109 ? 2.822 10.847 2.928 1.00 97.88 109 LYS A C 1
ATOM 893 O O . LYS A 1 109 ? 3.587 10.314 2.127 1.00 97.88 109 LYS A O 1
ATOM 898 N N . GLU A 1 110 ? 3.222 11.223 4.140 1.00 98.06 110 GLU A N 1
ATOM 899 C CA . GLU A 1 110 ? 4.591 11.010 4.629 1.00 98.06 110 GLU A CA 1
ATOM 900 C C . GLU A 1 110 ? 4.963 9.522 4.644 1.00 98.06 110 GLU A C 1
ATOM 902 O O . GLU A 1 110 ? 6.034 9.144 4.168 1.00 98.06 110 GLU A O 1
ATOM 907 N N . ASN A 1 111 ? 4.058 8.655 5.097 1.00 98.31 111 ASN A N 1
ATOM 908 C CA . ASN A 1 111 ? 4.284 7.211 5.127 1.00 98.31 111 ASN A CA 1
ATOM 909 C C . ASN A 1 111 ? 4.396 6.589 3.726 1.00 98.31 111 ASN A C 1
ATOM 911 O O . ASN A 1 111 ? 5.210 5.688 3.520 1.00 98.31 111 ASN A O 1
ATOM 915 N N . ILE A 1 112 ? 3.616 7.065 2.750 1.00 98.38 112 ILE A N 1
ATOM 916 C CA . ILE A 1 112 ? 3.729 6.640 1.345 1.00 98.38 112 ILE A CA 1
ATOM 917 C C . ILE A 1 112 ? 5.080 7.078 0.765 1.00 98.38 112 ILE A C 1
ATOM 919 O O . ILE A 1 112 ? 5.742 6.286 0.090 1.00 98.38 112 ILE A O 1
ATOM 923 N N . MET A 1 113 ? 5.535 8.298 1.072 1.00 97.81 113 MET A N 1
ATOM 924 C CA . MET A 1 113 ? 6.874 8.759 0.688 1.00 97.81 113 MET A CA 1
ATOM 925 C C . MET A 1 113 ? 7.972 7.922 1.345 1.00 97.81 113 MET A C 1
ATOM 927 O O . MET A 1 113 ? 8.940 7.553 0.679 1.00 97.81 113 MET A O 1
ATOM 931 N N . ALA A 1 114 ? 7.815 7.569 2.622 1.00 97.69 114 ALA A N 1
ATOM 932 C CA . ALA A 1 114 ? 8.753 6.702 3.325 1.00 97.69 114 ALA A CA 1
ATOM 933 C C . ALA A 1 114 ? 8.823 5.307 2.684 1.00 97.69 114 ALA A C 1
ATOM 935 O O . ALA A 1 114 ? 9.916 4.788 2.463 1.00 97.69 114 ALA A O 1
ATOM 936 N N . LEU A 1 115 ? 7.679 4.731 2.295 1.00 97.75 115 LEU A N 1
ATOM 937 C CA . LEU A 1 115 ? 7.632 3.469 1.554 1.00 97.75 115 LEU A CA 1
ATOM 938 C C . LEU A 1 115 ? 8.362 3.574 0.206 1.00 97.75 115 LEU A C 1
ATOM 940 O O . LEU A 1 115 ? 9.194 2.717 -0.099 1.00 97.75 115 LEU A O 1
ATOM 944 N N . ASN A 1 116 ? 8.095 4.627 -0.574 1.00 96.69 116 ASN A N 1
ATOM 945 C CA . ASN A 1 116 ? 8.754 4.870 -1.862 1.00 96.69 116 ASN A CA 1
ATOM 946 C C . ASN A 1 116 ? 10.281 4.978 -1.713 1.00 96.69 116 ASN A C 1
ATOM 948 O O . ASN A 1 116 ? 11.042 4.390 -2.482 1.00 96.69 116 ASN A O 1
ATOM 952 N N . ASN A 1 117 ? 10.725 5.681 -0.672 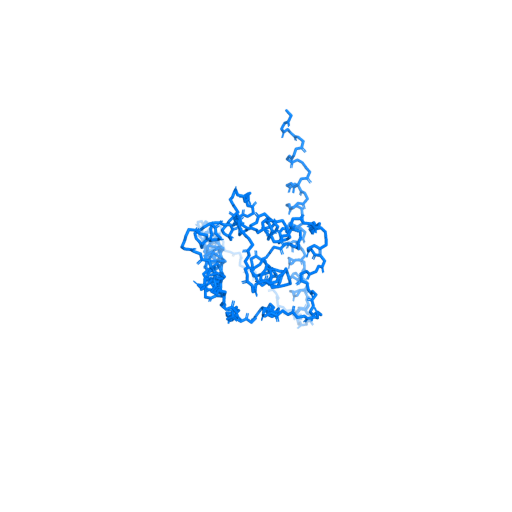1.00 95.31 117 ASN A N 1
ATOM 953 C CA . ASN A 1 117 ? 12.139 5.905 -0.380 1.00 95.31 117 ASN A CA 1
ATOM 954 C C . ASN A 1 117 ? 12.788 4.745 0.393 1.00 95.31 117 ASN A C 1
ATOM 956 O O . ASN A 1 117 ? 13.996 4.771 0.625 1.00 95.31 117 ASN A O 1
ATOM 960 N N . LYS A 1 118 ? 12.013 3.717 0.771 1.00 93.44 118 LYS A N 1
ATOM 961 C CA . LYS A 1 118 ? 12.445 2.569 1.587 1.00 93.44 118 LYS A CA 1
ATOM 962 C C . LYS A 1 118 ? 13.036 2.992 2.938 1.00 93.44 118 LYS A C 1
ATOM 964 O O . LYS A 1 118 ? 13.974 2.369 3.434 1.00 93.44 118 LYS A O 1
ATOM 969 N N . THR A 1 119 ? 12.485 4.049 3.524 1.00 95.06 119 THR A N 1
ATOM 970 C CA . THR A 1 119 ? 12.864 4.567 4.840 1.00 95.06 119 THR A CA 1
ATOM 971 C C . THR A 1 119 ? 11.878 4.121 5.915 1.00 95.06 119 THR A C 1
ATOM 973 O O . THR A 1 119 ? 10.814 3.570 5.634 1.00 95.06 119 THR A O 1
ATOM 976 N N . GLU A 1 120 ? 12.234 4.366 7.171 1.00 93.31 120 GLU A N 1
ATOM 977 C CA . GLU A 1 120 ? 11.384 4.039 8.311 1.00 93.31 120 GLU A CA 1
ATOM 978 C C . GLU A 1 120 ? 10.107 4.896 8.367 1.00 93.31 120 GLU A C 1
ATOM 980 O O . GLU A 1 120 ? 10.117 6.087 8.050 1.00 93.31 120 GLU A O 1
ATOM 985 N N . ILE A 1 121 ? 9.019 4.271 8.824 1.00 95.12 121 ILE A N 1
ATOM 986 C CA . ILE A 1 121 ? 7.741 4.915 9.135 1.00 95.12 121 ILE A CA 1
ATOM 987 C C . ILE A 1 121 ? 7.742 5.328 10.599 1.00 95.12 121 ILE A C 1
ATOM 989 O O . ILE A 1 121 ? 7.854 4.480 11.486 1.00 95.12 121 ILE A O 1
ATOM 993 N N . LYS A 1 122 ? 7.595 6.631 10.835 1.00 91.31 122 LYS A N 1
ATOM 994 C CA . LYS A 1 122 ? 7.724 7.238 12.165 1.00 91.31 122 LYS A CA 1
ATOM 995 C C . LYS A 1 122 ? 6.388 7.403 12.878 1.00 91.31 122 LYS A C 1
ATOM 997 O O . LYS A 1 122 ? 6.325 7.292 14.097 1.00 91.31 122 LYS A O 1
ATOM 1002 N N . THR A 1 123 ? 5.333 7.682 12.123 1.00 94.00 123 THR A N 1
ATOM 1003 C CA . THR A 1 123 ? 4.024 8.073 12.648 1.00 94.00 123 THR A CA 1
ATOM 1004 C C . THR A 1 123 ? 2.929 7.182 12.075 1.00 94.00 123 THR A C 1
ATOM 1006 O O . THR A 1 123 ? 3.046 6.617 10.985 1.00 94.00 123 THR A O 1
ATOM 1009 N N . ALA A 1 124 ? 1.858 7.015 12.845 1.00 95.38 124 ALA A N 1
ATOM 1010 C CA . ALA A 1 124 ? 0.740 6.144 12.514 1.00 95.38 124 ALA A CA 1
ATOM 1011 C C . ALA A 1 124 ? -0.585 6.887 12.679 1.00 95.38 124 ALA A C 1
ATOM 1013 O O . ALA A 1 124 ? -0.678 7.864 13.422 1.00 95.38 124 ALA A O 1
ATOM 1014 N N . VAL A 1 125 ? -1.625 6.374 12.031 1.00 95.69 125 VAL A N 1
ATOM 1015 C CA . VAL A 1 125 ? -3.008 6.717 12.353 1.00 95.69 125 VAL A CA 1
ATOM 1016 C C . VAL A 1 125 ? -3.387 5.966 13.633 1.00 95.69 125 VAL A C 1
ATOM 1018 O O . VAL A 1 125 ? -3.407 4.734 13.658 1.00 95.69 125 VAL A O 1
ATOM 1021 N N . LEU A 1 126 ? -3.654 6.713 14.709 1.00 94.44 126 LEU A N 1
ATOM 1022 C CA . LEU A 1 126 ? -3.852 6.191 16.071 1.00 94.44 126 LEU A CA 1
ATOM 1023 C C . LEU A 1 126 ? -5.332 6.024 16.445 1.00 94.44 126 LEU A C 1
ATOM 1025 O O . LEU A 1 126 ? -5.728 6.247 17.586 1.00 94.44 126 LEU A O 1
ATOM 1029 N N . ARG A 1 127 ? -6.163 5.615 15.486 1.00 94.88 127 ARG A N 1
ATOM 1030 C CA . ARG A 1 127 ? -7.551 5.205 15.736 1.00 94.88 127 ARG A CA 1
ATOM 1031 C C . ARG A 1 127 ? -7.965 4.089 14.790 1.00 94.88 127 ARG A C 1
ATOM 1033 O O . ARG A 1 127 ? -7.353 3.885 13.739 1.00 94.88 127 ARG A O 1
ATOM 1040 N N . ARG A 1 128 ? -9.032 3.383 15.155 1.00 94.50 128 ARG A N 1
ATOM 1041 C CA . ARG A 1 128 ? -9.698 2.450 14.247 1.00 94.50 128 ARG A CA 1
ATOM 1042 C C . ARG A 1 128 ? -10.558 3.238 13.257 1.00 94.50 128 ARG A C 1
ATOM 1044 O O . ARG A 1 128 ? -11.190 4.227 13.620 1.00 94.50 128 ARG A O 1
ATOM 1051 N N . LEU A 1 129 ? -10.537 2.817 11.998 1.00 93.25 129 LEU A N 1
ATOM 1052 C CA . LEU A 1 129 ? -11.307 3.433 10.925 1.00 93.25 129 LEU A CA 1
ATOM 1053 C C . LEU A 1 129 ? -12.615 2.667 10.748 1.00 93.25 129 LEU A C 1
ATOM 1055 O O . LEU A 1 129 ? -12.633 1.558 10.213 1.00 93.25 129 LEU A O 1
ATOM 1059 N N . ASN A 1 130 ? -13.707 3.265 11.204 1.00 89.44 130 ASN A N 1
ATOM 1060 C CA . ASN A 1 130 ? -15.041 2.705 11.046 1.00 89.44 130 ASN A CA 1
ATOM 1061 C C . ASN A 1 130 ? -15.390 2.550 9.555 1.00 89.44 130 ASN A C 1
ATOM 1063 O O . ASN A 1 130 ? -1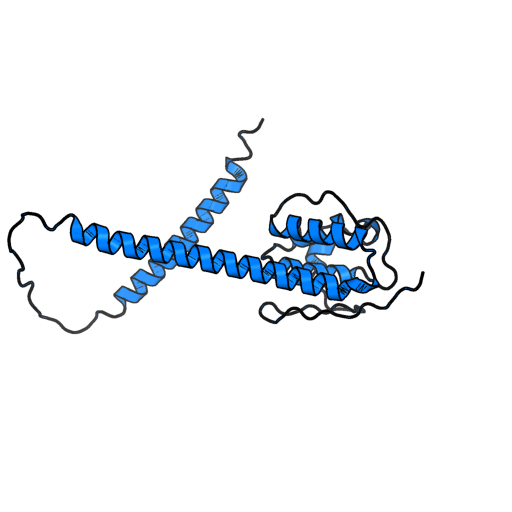5.099 3.421 8.737 1.00 89.44 130 ASN A O 1
ATOM 1067 N N . GLY A 1 131 ? -15.975 1.406 9.189 1.00 89.12 131 GLY A N 1
ATOM 1068 C CA . GLY A 1 131 ? -16.315 1.080 7.799 1.00 89.12 131 GLY A CA 1
ATOM 1069 C C . GLY A 1 131 ? -15.143 0.607 6.924 1.00 89.12 131 GLY A C 1
ATOM 1070 O O . GLY A 1 131 ? -15.378 0.123 5.818 1.00 89.12 131 GLY A O 1
ATOM 1071 N N . VAL A 1 132 ? -13.899 0.670 7.409 1.00 94.25 132 VAL A N 1
ATOM 1072 C CA . VAL A 1 132 ? -12.721 0.147 6.701 1.00 94.25 132 VAL A CA 1
ATOM 1073 C C . VAL A 1 132 ? -12.328 -1.195 7.302 1.00 94.25 132 VAL A C 1
ATOM 1075 O O . VAL A 1 132 ? -12.116 -1.312 8.504 1.00 94.25 132 VAL A O 1
ATOM 1078 N N . THR A 1 133 ? -12.203 -2.231 6.480 1.00 94.31 133 THR A N 1
ATOM 1079 C CA . THR A 1 133 ? -11.790 -3.558 6.951 1.00 94.31 133 THR A CA 1
ATOM 1080 C C . THR A 1 133 ? -10.279 -3.756 6.835 1.00 94.31 133 THR A C 1
ATOM 1082 O O . THR A 1 133 ? -9.602 -3.096 6.046 1.00 94.31 133 THR A O 1
ATOM 1085 N N . SER A 1 134 ? -9.718 -4.737 7.548 1.00 95.25 134 SER A N 1
ATOM 1086 C CA . SER A 1 134 ? -8.309 -5.118 7.362 1.00 95.25 134 SER A CA 1
ATOM 1087 C C . SER A 1 134 ? -8.015 -5.570 5.923 1.00 95.25 134 SER A C 1
ATOM 1089 O O . SER A 1 134 ? -6.923 -5.325 5.422 1.00 95.25 134 SER A O 1
ATOM 1091 N N . LYS A 1 135 ? -8.994 -6.168 5.222 1.00 95.94 135 LYS A N 1
ATOM 1092 C CA . LYS A 1 135 ? -8.857 -6.549 3.803 1.00 95.94 135 LYS A CA 1
ATOM 1093 C C . LYS A 1 135 ? -8.770 -5.334 2.885 1.00 95.94 135 LYS A C 1
ATOM 1095 O O . LYS A 1 135 ? -7.941 -5.334 1.979 1.00 95.94 135 LYS A O 1
ATOM 1100 N N . ASP A 1 136 ? -9.545 -4.285 3.164 1.00 97.00 136 ASP A N 1
ATOM 1101 C CA . ASP A 1 136 ? -9.411 -3.004 2.460 1.00 97.00 136 ASP A CA 1
ATOM 1102 C C . ASP A 1 136 ? -7.990 -2.460 2.596 1.00 97.00 136 ASP A C 1
ATOM 1104 O O . ASP A 1 136 ? -7.377 -2.071 1.602 1.00 97.00 136 ASP A O 1
ATOM 1108 N N . LEU A 1 137 ? -7.425 -2.514 3.807 1.00 97.44 137 LEU A N 1
ATOM 1109 C CA . LEU A 1 137 ? -6.045 -2.099 4.053 1.00 97.44 137 LEU A CA 1
ATOM 1110 C C . LEU A 1 137 ? -5.027 -2.975 3.305 1.00 97.44 137 LEU A C 1
ATOM 1112 O O . LEU A 1 137 ? -4.058 -2.440 2.770 1.00 97.44 137 LEU A O 1
ATOM 1116 N N . TYR A 1 138 ? -5.236 -4.291 3.202 1.00 97.88 138 TYR A N 1
ATOM 1117 C CA . TYR A 1 138 ? -4.350 -5.173 2.427 1.00 97.88 138 TYR A CA 1
ATOM 1118 C C . TYR A 1 138 ? -4.370 -4.836 0.934 1.00 97.88 138 TYR A C 1
ATOM 1120 O O . TYR A 1 138 ? -3.313 -4.720 0.310 1.00 97.88 138 TYR A O 1
ATOM 1128 N N . HIS A 1 139 ? -5.557 -4.633 0.363 1.00 97.88 139 HIS A N 1
ATOM 1129 C CA . HIS A 1 139 ? -5.709 -4.282 -1.047 1.00 97.88 139 HIS A CA 1
ATOM 1130 C C . HIS A 1 139 ? -5.166 -2.888 -1.346 1.00 97.88 139 HIS A C 1
ATOM 1132 O O . HIS A 1 139 ? -4.447 -2.713 -2.329 1.00 97.88 139 HIS A O 1
ATOM 1138 N N . LEU A 1 140 ? -5.418 -1.919 -0.466 1.00 98.06 140 LEU A N 1
ATOM 1139 C CA . LEU A 1 140 ? -4.816 -0.591 -0.527 1.00 98.06 140 LEU A CA 1
ATOM 1140 C C . LEU A 1 140 ? -3.288 -0.677 -0.550 1.00 98.06 140 LEU A C 1
ATOM 1142 O O . LEU A 1 140 ? -2.652 -0.142 -1.458 1.00 98.06 140 LEU A O 1
ATOM 1146 N N . ALA A 1 141 ? -2.708 -1.383 0.424 1.00 98.19 141 ALA A N 1
ATOM 1147 C CA . ALA A 1 141 ? -1.267 -1.538 0.559 1.00 98.19 141 ALA A CA 1
ATOM 1148 C C . ALA A 1 141 ? -0.660 -2.204 -0.678 1.00 98.19 141 ALA A C 1
ATOM 1150 O O . ALA A 1 141 ? 0.377 -1.762 -1.173 1.00 98.19 141 ALA A O 1
ATOM 1151 N N . ARG A 1 142 ? -1.321 -3.235 -1.219 1.00 98.25 142 ARG A N 1
ATOM 1152 C CA . ARG A 1 142 ? -0.895 -3.889 -2.458 1.00 98.25 142 ARG A CA 1
ATOM 1153 C C . ARG A 1 142 ? -0.946 -2.928 -3.642 1.00 98.25 142 ARG A C 1
ATOM 1155 O O . ARG A 1 142 ? 0.036 -2.858 -4.376 1.00 98.25 142 ARG A O 1
ATOM 1162 N N . ASN A 1 143 ? -2.061 -2.226 -3.841 1.00 98.31 143 ASN A N 1
ATOM 1163 C CA . ASN A 1 143 ? -2.251 -1.320 -4.977 1.00 98.31 143 ASN A CA 1
ATOM 1164 C C . ASN A 1 143 ? -1.175 -0.226 -4.987 1.00 98.31 143 ASN A C 1
ATOM 1166 O O . ASN A 1 143 ? -0.558 0.010 -6.021 1.00 98.31 143 ASN A O 1
ATOM 1170 N N . ILE A 1 144 ? -0.883 0.357 -3.820 1.00 98.25 144 ILE A N 1
ATOM 1171 C CA . ILE A 1 144 ? 0.176 1.357 -3.647 1.00 98.25 144 ILE A CA 1
ATOM 1172 C C . ILE A 1 144 ? 1.555 0.724 -3.838 1.00 98.25 144 ILE A C 1
ATOM 1174 O O . ILE A 1 144 ? 2.310 1.086 -4.736 1.00 98.25 144 ILE A O 1
ATOM 1178 N N . GLY A 1 145 ? 1.900 -0.252 -3.004 1.00 98.06 145 GLY A N 1
ATOM 1179 C CA . GLY A 1 145 ? 3.266 -0.743 -2.925 1.00 98.06 145 GLY A CA 1
ATOM 1180 C C . GLY A 1 145 ? 3.723 -1.499 -4.165 1.00 98.06 145 GLY A C 1
ATOM 1181 O O . GLY A 1 145 ? 4.902 -1.450 -4.498 1.00 98.06 145 GLY A O 1
ATOM 1182 N N . LYS A 1 146 ? 2.817 -2.152 -4.904 1.00 97.69 146 LYS A N 1
ATOM 1183 C CA . LYS A 1 146 ? 3.173 -2.752 -6.198 1.00 97.69 146 LYS A CA 1
ATOM 1184 C C . LYS A 1 146 ? 3.438 -1.707 -7.273 1.00 97.69 146 LYS A C 1
ATOM 1186 O O . LYS A 1 146 ? 4.328 -1.938 -8.085 1.00 97.69 146 LYS A O 1
ATOM 1191 N N . ARG A 1 147 ? 2.754 -0.558 -7.238 1.00 96.69 147 ARG A N 1
ATOM 1192 C CA . ARG A 1 147 ? 3.078 0.594 -8.095 1.00 96.69 147 ARG A CA 1
ATOM 1193 C C . ARG A 1 147 ? 4.481 1.123 -7.810 1.00 96.69 147 ARG A C 1
ATOM 1195 O O . ARG A 1 147 ? 5.233 1.391 -8.734 1.00 96.69 147 ARG A O 1
ATOM 1202 N N . LEU A 1 148 ? 4.852 1.171 -6.532 1.00 96.50 148 LEU A N 1
ATOM 1203 C CA . LEU A 1 148 ? 6.159 1.645 -6.065 1.00 96.50 148 LEU A CA 1
ATOM 1204 C C . LEU A 1 148 ? 7.284 0.591 -6.164 1.00 96.50 148 LEU A C 1
ATOM 1206 O O . LEU A 1 148 ? 8.401 0.827 -5.707 1.00 96.50 148 LEU A O 1
ATOM 1210 N N . GLY A 1 149 ? 7.017 -0.589 -6.737 1.00 95.69 149 GLY A N 1
ATOM 1211 C CA . GLY A 1 149 ? 8.021 -1.648 -6.890 1.00 95.69 149 GLY A CA 1
ATOM 1212 C C . GLY A 1 149 ? 8.460 -2.307 -5.574 1.00 95.69 149 GLY A C 1
ATOM 1213 O O . GLY A 1 149 ? 9.575 -2.820 -5.475 1.00 95.69 149 GLY A O 1
ATOM 1214 N N . CYS A 1 150 ? 7.609 -2.298 -4.545 1.00 97.50 150 CYS A N 1
ATOM 1215 C CA . CYS A 1 150 ? 7.905 -2.869 -3.233 1.00 97.50 150 CYS A CA 1
ATOM 1216 C C . CYS A 1 150 ? 7.613 -4.382 -3.152 1.00 97.50 150 CYS A C 1
ATOM 1218 O O . CYS A 1 150 ? 6.659 -4.924 -3.733 1.00 97.50 150 CYS A O 1
ATOM 1220 N N . SER A 1 151 ? 8.421 -5.079 -2.349 1.00 97.25 151 SER A N 1
ATOM 1221 C CA . SER A 1 151 ? 8.174 -6.473 -1.958 1.00 97.25 151 SER A CA 1
ATOM 1222 C C . SER A 1 151 ? 6.976 -6.588 -1.008 1.00 97.25 151 SER A C 1
ATOM 1224 O O . SER A 1 151 ? 6.628 -5.634 -0.315 1.00 97.25 151 SER A O 1
ATOM 1226 N N . ASN A 1 152 ? 6.357 -7.771 -0.922 1.00 98.12 152 ASN A N 1
ATOM 1227 C CA . ASN A 1 152 ? 5.215 -7.979 -0.020 1.00 98.12 152 ASN A CA 1
ATOM 1228 C C . ASN A 1 152 ? 5.574 -7.714 1.449 1.00 98.12 152 ASN A C 1
ATOM 1230 O O . ASN A 1 152 ? 4.759 -7.165 2.181 1.00 98.12 152 ASN A O 1
ATOM 1234 N N . MET A 1 153 ? 6.806 -8.028 1.860 1.00 97.94 153 MET A N 1
ATOM 1235 C CA . MET A 1 153 ? 7.276 -7.744 3.216 1.00 97.94 153 MET A CA 1
ATOM 1236 C C . MET A 1 153 ? 7.343 -6.243 3.494 1.00 97.94 153 MET A C 1
ATOM 1238 O O . MET A 1 153 ? 6.822 -5.793 4.510 1.00 97.94 153 MET A O 1
ATOM 1242 N N . GLN A 1 154 ? 7.908 -5.451 2.579 1.00 98.19 154 GLN A N 1
ATOM 1243 C CA . GLN A 1 154 ? 7.934 -3.989 2.724 1.00 98.19 154 GLN A CA 1
ATOM 1244 C C . GLN A 1 154 ? 6.518 -3.411 2.811 1.00 98.19 154 GLN A C 1
ATOM 1246 O O . GLN A 1 154 ? 6.246 -2.569 3.661 1.00 98.19 154 GLN A O 1
ATOM 1251 N N . ILE A 1 155 ? 5.603 -3.917 1.982 1.00 98.56 155 ILE A N 1
ATOM 1252 C CA . ILE A 1 155 ? 4.193 -3.512 1.973 1.00 98.56 155 ILE A CA 1
ATOM 1253 C C . ILE A 1 155 ? 3.507 -3.862 3.299 1.00 98.56 155 ILE A C 1
ATOM 1255 O O . ILE A 1 155 ? 2.776 -3.041 3.853 1.00 98.56 155 ILE A O 1
ATOM 1259 N N . ALA A 1 156 ? 3.762 -5.060 3.826 1.00 98.50 156 ALA A N 1
ATOM 1260 C CA . ALA A 1 156 ? 3.203 -5.524 5.089 1.00 98.50 156 ALA A CA 1
ATOM 1261 C C . ALA A 1 156 ? 3.696 -4.690 6.280 1.00 98.50 156 ALA A C 1
ATOM 1263 O O . ALA A 1 156 ? 2.892 -4.278 7.117 1.00 98.50 156 ALA A O 1
ATOM 1264 N N . HIS A 1 157 ? 4.998 -4.388 6.331 1.00 98.25 157 HIS A N 1
ATOM 1265 C CA . HIS A 1 157 ? 5.556 -3.471 7.325 1.00 98.25 157 HIS A CA 1
ATOM 1266 C C . HIS A 1 157 ? 4.934 -2.081 7.211 1.00 98.25 157 HIS A C 1
ATOM 1268 O O . HIS A 1 157 ? 4.553 -1.514 8.234 1.00 98.25 157 HIS A O 1
ATOM 1274 N N . PHE A 1 158 ? 4.787 -1.565 5.987 1.00 98.50 158 PHE A N 1
ATOM 1275 C CA . PHE A 1 158 ? 4.175 -0.265 5.746 1.00 98.50 158 PHE A CA 1
ATOM 1276 C C . PHE A 1 158 ? 2.771 -0.180 6.326 1.00 98.50 158 PHE A C 1
ATOM 1278 O O . PHE A 1 158 ? 2.514 0.637 7.206 1.00 98.50 158 PHE A O 1
ATOM 1285 N N . ILE A 1 159 ? 1.878 -1.074 5.907 1.00 98.31 159 ILE A N 1
ATOM 1286 C CA . ILE A 1 159 ? 0.478 -0.962 6.305 1.00 98.31 159 ILE A CA 1
ATOM 1287 C C . ILE A 1 159 ? 0.279 -1.242 7.798 1.00 98.31 159 ILE A C 1
ATOM 1289 O O . ILE A 1 159 ? -0.510 -0.549 8.440 1.00 98.31 159 ILE A O 1
ATOM 1293 N N . LYS A 1 160 ? 1.041 -2.183 8.384 1.00 98.12 160 LYS A N 1
ATOM 1294 C CA . LYS A 1 160 ? 0.983 -2.457 9.829 1.00 98.12 160 LYS A CA 1
ATOM 1295 C C . LYS A 1 160 ? 1.469 -1.262 10.646 1.00 98.12 160 LYS A C 1
ATOM 1297 O O . LYS A 1 160 ? 0.871 -0.948 11.669 1.00 98.12 160 LYS A O 1
ATOM 1302 N N . LYS A 1 161 ? 2.541 -0.590 10.214 1.00 97.81 161 LYS A N 1
ATOM 1303 C CA . LYS A 1 161 ? 3.071 0.593 10.909 1.00 97.81 161 LYS A CA 1
ATOM 1304 C C . LYS A 1 161 ? 2.174 1.812 10.742 1.00 97.81 161 LYS A C 1
ATOM 1306 O O . LYS A 1 161 ? 2.052 2.567 11.697 1.00 97.81 161 LYS A O 1
ATOM 1311 N N . SER A 1 162 ? 1.541 1.981 9.585 1.00 98.12 162 SER A N 1
ATOM 1312 C CA . SER A 1 162 ? 0.651 3.111 9.310 1.00 98.12 162 SER A CA 1
ATOM 1313 C C . SER A 1 162 ? -0.713 2.999 9.999 1.00 98.12 162 SER A C 1
ATOM 1315 O O . SER A 1 162 ? -1.236 4.018 10.439 1.00 98.12 162 SER A O 1
ATOM 1317 N N . PHE A 1 163 ? -1.267 1.790 10.150 1.00 97.75 163 PHE A N 1
ATOM 1318 C CA . PHE A 1 163 ? -2.574 1.548 10.783 1.00 97.75 163 PHE A CA 1
ATOM 1319 C C . PHE A 1 163 ? -2.469 0.542 11.935 1.00 97.75 163 PHE A C 1
ATOM 1321 O O . PHE A 1 163 ? -3.045 -0.547 11.891 1.00 97.75 163 PHE A O 1
ATOM 1328 N N . GLN A 1 164 ? -1.720 0.909 12.976 1.00 95.56 164 GLN A N 1
ATOM 1329 C CA . GLN A 1 164 ? -1.346 -0.002 14.066 1.00 95.56 164 GLN A CA 1
ATOM 1330 C C . GLN A 1 164 ? -2.559 -0.618 14.765 1.00 95.56 164 GLN A C 1
ATOM 1332 O O . GLN A 1 164 ? -2.623 -1.835 14.887 1.00 95.56 164 GLN A O 1
ATOM 1337 N N . LEU A 1 165 ? -3.556 0.196 15.125 1.00 96.44 165 LEU A N 1
ATOM 1338 C CA . LEU A 1 165 ? -4.756 -0.276 15.829 1.00 96.44 165 LEU A CA 1
ATOM 1339 C C . LEU A 1 165 ? -5.697 -1.114 14.951 1.00 96.44 165 LEU A C 1
ATOM 1341 O O . LEU A 1 165 ? -6.502 -1.883 15.463 1.00 96.44 165 LEU A O 1
ATOM 1345 N N . MET A 1 166 ? -5.614 -0.987 13.622 1.00 96.69 166 MET A N 1
ATOM 1346 C CA . MET A 1 166 ? -6.419 -1.800 12.697 1.00 96.69 166 MET A CA 1
ATOM 1347 C C . MET A 1 166 ? -5.837 -3.199 12.483 1.00 96.69 166 MET A C 1
ATOM 1349 O O . MET A 1 166 ? -6.538 -4.096 12.011 1.00 96.69 166 MET A O 1
ATOM 1353 N N . LEU A 1 167 ? -4.542 -3.364 12.758 1.00 96.94 167 LEU A N 1
ATOM 1354 C CA . LEU A 1 167 ? -3.750 -4.547 12.428 1.00 96.94 167 LEU A CA 1
ATOM 1355 C C . LEU A 1 167 ? -2.913 -5.024 13.623 1.00 96.94 167 LEU A C 1
ATOM 1357 O O . LEU A 1 167 ? -1.897 -5.697 13.421 1.00 96.94 167 LEU A O 1
ATOM 1361 N N . GLU A 1 168 ? -3.304 -4.670 14.850 1.00 94.81 168 GLU A N 1
ATOM 1362 C CA . GLU A 1 168 ? -2.540 -4.960 16.070 1.00 94.81 168 GLU A CA 1
ATOM 1363 C C . GLU A 1 168 ? -2.309 -6.468 16.218 1.00 94.81 168 GLU A C 1
ATOM 1365 O O . GLU A 1 168 ? -1.156 -6.912 16.200 1.00 94.81 168 GLU A O 1
ATOM 1370 N N . ASP A 1 169 ? -3.391 -7.242 16.125 1.00 95.69 169 ASP A N 1
ATOM 1371 C CA . ASP A 1 169 ? -3.409 -8.702 16.269 1.00 95.69 169 ASP A CA 1
ATOM 1372 C C . ASP A 1 169 ? -2.967 -9.463 15.010 1.00 95.69 169 ASP A C 1
ATOM 1374 O O . ASP A 1 169 ? -2.956 -10.691 14.983 1.00 95.69 169 ASP A O 1
ATOM 1378 N N . THR A 1 170 ? -2.636 -8.767 13.914 1.00 97.19 170 THR A N 1
ATOM 1379 C CA . THR A 1 170 ? -2.255 -9.435 12.660 1.00 97.19 170 THR A CA 1
ATOM 1380 C C . THR A 1 170 ? -0.747 -9.463 12.479 1.00 97.19 170 THR A C 1
ATOM 1382 O O . THR A 1 170 ? -0.104 -8.427 12.312 1.00 97.19 170 THR A O 1
ATOM 1385 N N . GLU A 1 171 ? -0.160 -10.651 12.420 1.00 97.75 171 GLU A N 1
ATOM 1386 C CA . GLU A 1 171 ? 1.266 -10.802 12.138 1.00 97.75 171 GLU A CA 1
ATOM 1387 C C . GLU A 1 171 ? 1.662 -10.286 10.748 1.00 97.75 171 GLU A C 1
ATOM 1389 O O . GLU A 1 171 ? 0.917 -10.401 9.774 1.00 97.75 171 GLU A O 1
ATOM 1394 N N . ILE A 1 172 ? 2.891 -9.778 10.627 1.00 98.06 172 ILE A N 1
ATOM 1395 C CA . ILE A 1 172 ? 3.421 -9.232 9.366 1.00 98.06 172 ILE A CA 1
ATOM 1396 C C . ILE A 1 172 ? 3.418 -10.281 8.249 1.00 98.06 172 ILE A C 1
ATOM 1398 O O . ILE A 1 172 ? 3.053 -9.964 7.117 1.00 98.06 172 ILE A O 1
ATOM 1402 N N . LEU A 1 173 ? 3.775 -11.531 8.557 1.00 97.75 173 LEU A N 1
ATOM 1403 C CA . LEU A 1 173 ? 3.758 -12.625 7.581 1.00 97.75 173 LEU A CA 1
ATOM 1404 C C . LEU A 1 173 ? 2.340 -12.908 7.073 1.00 97.75 173 LEU A C 1
ATOM 1406 O O . LEU A 1 173 ? 2.142 -13.100 5.873 1.00 97.75 173 LEU A O 1
ATOM 1410 N N . THR A 1 174 ? 1.350 -12.842 7.965 1.00 97.69 174 THR A N 1
ATOM 1411 C CA . THR A 1 174 ? -0.067 -12.976 7.611 1.00 97.69 174 THR A CA 1
ATOM 1412 C C . THR A 1 174 ? -0.535 -11.825 6.721 1.00 97.69 174 THR A C 1
ATOM 1414 O O . THR A 1 174 ? -1.247 -12.050 5.746 1.00 97.69 174 THR A O 1
ATOM 1417 N N . ILE A 1 175 ? -0.118 -10.587 7.004 1.00 98.25 175 ILE A N 1
ATOM 1418 C CA . ILE A 1 175 ? -0.424 -9.439 6.136 1.00 98.25 175 ILE A CA 1
ATOM 1419 C C . ILE A 1 175 ? 0.197 -9.655 4.750 1.00 98.25 175 ILE A C 1
ATOM 1421 O O . ILE A 1 175 ? -0.491 -9.524 3.741 1.00 98.25 175 ILE A O 1
ATOM 1425 N N . SER A 1 176 ? 1.479 -10.029 4.702 1.00 98.12 176 SER A N 1
ATOM 1426 C CA . SER A 1 176 ? 2.252 -10.255 3.473 1.00 98.12 176 SER A CA 1
ATOM 1427 C C . SER A 1 176 ? 1.618 -11.310 2.557 1.00 98.12 176 SER A C 1
ATOM 1429 O O . SER A 1 176 ? 1.559 -11.106 1.339 1.00 98.12 176 SER A O 1
ATOM 1431 N N . SER A 1 177 ? 1.100 -12.405 3.126 1.00 97.19 177 SER A N 1
ATOM 1432 C CA . SER A 1 177 ? 0.415 -13.465 2.373 1.00 97.19 177 SER A CA 1
ATOM 1433 C C . SER A 1 177 ? -0.997 -13.067 1.930 1.00 97.19 177 SER A C 1
ATOM 1435 O O . SER A 1 177 ? -1.439 -13.467 0.855 1.00 97.19 177 SER A O 1
ATOM 1437 N N . LYS A 1 178 ? -1.694 -12.227 2.706 1.00 96.81 178 LYS A N 1
ATOM 1438 C CA . LYS A 1 178 ? -3.068 -11.789 2.412 1.00 96.81 178 LYS A CA 1
ATOM 1439 C C . LYS A 1 178 ? -3.176 -10.586 1.478 1.00 96.81 178 LYS A C 1
ATOM 1441 O O . LYS A 1 178 ? -4.291 -10.247 1.093 1.00 96.81 178 LYS A O 1
ATOM 1446 N N . LEU A 1 179 ? -2.068 -9.982 1.040 1.00 96.50 179 LEU A N 1
ATOM 1447 C CA . LEU A 1 179 ? -2.093 -8.871 0.074 1.00 96.50 179 LEU A CA 1
ATOM 1448 C C . LEU A 1 179 ? -2.862 -9.210 -1.214 1.00 96.50 179 LEU A C 1
ATOM 1450 O O . LEU A 1 179 ? -3.431 -8.317 -1.836 1.00 96.50 179 LEU A O 1
ATOM 1454 N N . THR A 1 180 ? -2.875 -10.482 -1.624 1.00 92.56 180 THR A N 1
ATOM 1455 C CA . THR A 1 180 ? -3.569 -10.976 -2.826 1.00 92.56 180 THR A CA 1
ATOM 1456 C C . THR A 1 180 ? -4.890 -11.689 -2.533 1.00 92.56 180 THR A C 1
ATOM 1458 O O . THR A 1 180 ? -5.488 -12.236 -3.455 1.00 92.56 180 THR A O 1
ATOM 1461 N N . CYS A 1 181 ? -5.337 -11.728 -1.276 1.00 91.06 181 CYS A N 1
ATOM 1462 C CA . CYS A 1 181 ? -6.530 -12.469 -0.872 1.00 91.06 181 CYS A CA 1
ATOM 1463 C C . CYS A 1 181 ? -7.801 -11.749 -1.337 1.00 91.06 181 CYS A C 1
ATOM 1465 O O . CYS A 1 181 ? -8.229 -10.782 -0.724 1.00 91.06 181 CYS A O 1
ATOM 1467 N N . ASN A 1 182 ? -8.437 -12.259 -2.386 1.00 91.12 182 ASN A N 1
ATOM 1468 C CA . ASN A 1 182 ? -9.650 -11.697 -2.982 1.00 91.12 182 ASN A CA 1
ATOM 1469 C C . ASN A 1 182 ? -10.949 -12.341 -2.459 1.00 91.12 182 ASN A C 1
ATOM 1471 O O . ASN A 1 182 ? -12.006 -12.174 -3.064 1.00 91.12 182 ASN A O 1
ATOM 1475 N N . GLU A 1 183 ? -10.881 -13.078 -1.353 1.00 87.38 183 GLU A N 1
ATOM 1476 C CA . GLU A 1 183 ? -12.031 -13.761 -0.766 1.00 87.38 183 GLU A CA 1
ATOM 1477 C C . GLU A 1 183 ? -12.733 -12.886 0.280 1.00 87.38 183 GLU A C 1
ATOM 1479 O O . GLU A 1 183 ? -12.098 -12.184 1.072 1.00 87.38 183 GLU A O 1
ATOM 1484 N N . GLY A 1 184 ? -14.060 -12.991 0.369 1.00 86.50 184 GLY A N 1
ATOM 1485 C CA . GLY A 1 184 ? -14.884 -12.318 1.378 1.00 86.50 184 GLY A CA 1
ATOM 1486 C C . GLY A 1 184 ? -15.249 -10.867 1.045 1.00 86.50 184 GLY A C 1
ATOM 1487 O O . GLY A 1 184 ? -15.218 -10.450 -0.106 1.00 86.50 184 GLY A O 1
ATOM 1488 N N . ARG A 1 185 ? -15.657 -10.106 2.070 1.00 87.25 185 ARG A N 1
ATOM 1489 C CA . ARG A 1 185 ? -16.151 -8.728 1.914 1.00 87.25 185 ARG A CA 1
ATOM 1490 C C . ARG A 1 185 ? -15.018 -7.709 2.030 1.00 87.25 185 ARG A C 1
ATOM 1492 O O . ARG A 1 185 ? -14.288 -7.721 3.019 1.00 87.25 185 ARG A O 1
ATOM 1499 N N . PHE A 1 186 ? -14.916 -6.842 1.031 1.00 93.38 186 PHE A N 1
ATOM 1500 C CA . PHE A 1 186 ? -14.031 -5.681 0.962 1.00 93.38 186 PHE A CA 1
ATOM 1501 C C . PHE A 1 186 ? -14.632 -4.666 -0.017 1.00 93.38 186 PHE A C 1
ATOM 1503 O O . PHE A 1 186 ? -15.360 -5.035 -0.941 1.00 93.38 186 PHE A O 1
ATOM 1510 N N . THR A 1 187 ? -14.319 -3.396 0.190 1.00 95.12 187 THR A N 1
ATOM 1511 C CA . THR A 1 187 ? -14.694 -2.279 -0.679 1.00 95.12 187 THR A CA 1
ATOM 1512 C C . THR A 1 187 ? -13.591 -1.989 -1.689 1.00 95.12 187 THR A C 1
ATOM 1514 O O . THR A 1 187 ? -13.881 -1.827 -2.868 1.00 95.12 187 THR A O 1
ATOM 1517 N N . ILE A 1 188 ? -12.326 -1.969 -1.254 1.00 96.19 188 ILE A N 1
ATOM 1518 C CA . ILE A 1 188 ? -11.173 -1.711 -2.121 1.00 96.19 188 ILE A CA 1
ATOM 1519 C C . ILE A 1 188 ? -10.818 -2.991 -2.867 1.00 96.19 188 ILE A C 1
ATOM 1521 O O . ILE A 1 188 ? -10.383 -3.965 -2.269 1.00 96.19 188 ILE A O 1
ATOM 1525 N N . LYS A 1 189 ? -10.963 -2.993 -4.186 1.00 95.56 189 LYS A N 1
ATOM 1526 C CA . LYS A 1 189 ? -10.551 -4.071 -5.087 1.00 95.56 189 LYS A CA 1
ATOM 1527 C C . LYS A 1 189 ? -9.057 -4.008 -5.390 1.00 95.56 189 LYS A C 1
ATOM 1529 O O . LYS A 1 189 ? -8.467 -2.929 -5.491 1.00 95.56 189 LYS A O 1
ATOM 1534 N N . ILE A 1 190 ? -8.471 -5.183 -5.602 1.00 96.50 190 ILE A N 1
ATOM 1535 C CA . ILE A 1 190 ? -7.124 -5.320 -6.152 1.00 96.50 190 ILE A CA 1
ATOM 1536 C C . ILE A 1 190 ? -7.121 -4.791 -7.587 1.00 96.50 190 ILE A C 1
ATOM 1538 O O . ILE A 1 190 ? -7.894 -5.255 -8.424 1.00 96.50 190 ILE A O 1
ATOM 1542 N N . ILE A 1 191 ? -6.219 -3.856 -7.872 1.00 96.12 191 ILE A N 1
ATOM 1543 C CA . ILE A 1 191 ? -6.036 -3.292 -9.207 1.00 96.12 191 ILE A CA 1
ATOM 1544 C C . ILE A 1 191 ? -4.859 -4.021 -9.885 1.00 96.12 191 ILE A C 1
ATOM 1546 O O . ILE A 1 191 ? -3.799 -4.201 -9.261 1.00 96.12 191 ILE A O 1
ATOM 1550 N N . PRO A 1 192 ? -5.026 -4.509 -11.129 1.00 95.12 192 PRO A N 1
ATOM 1551 C CA . PRO A 1 192 ? -3.937 -5.104 -11.894 1.00 95.12 192 PRO A CA 1
ATOM 1552 C C . PRO A 1 192 ? -2.762 -4.140 -12.085 1.00 95.12 192 PRO A C 1
ATOM 1554 O O . PRO A 1 192 ? -2.921 -2.930 -12.225 1.00 95.12 192 PRO A O 1
ATOM 1557 N N . ILE A 1 193 ? -1.547 -4.686 -12.112 1.00 92.75 193 ILE A N 1
ATOM 1558 C CA . ILE A 1 193 ? -0.368 -3.881 -12.440 1.00 92.75 193 ILE A CA 1
ATOM 1559 C C . ILE A 1 193 ? -0.442 -3.532 -13.930 1.00 92.75 193 ILE A C 1
ATOM 1561 O O . ILE A 1 193 ? -0.714 -4.401 -14.752 1.00 92.75 193 ILE A O 1
ATOM 1565 N N . GLY A 1 194 ? -0.204 -2.264 -14.264 1.00 89.75 194 GLY A N 1
ATOM 1566 C CA . GLY A 1 194 ? -0.267 -1.762 -15.642 1.00 89.75 194 GLY A CA 1
ATOM 1567 C C . GLY A 1 194 ? -1.588 -1.076 -15.997 1.00 89.75 194 GLY A C 1
ATOM 1568 O O . GLY A 1 194 ? -1.643 -0.382 -17.004 1.00 89.75 194 GLY A O 1
ATOM 1569 N N . THR A 1 195 ? -2.618 -1.179 -15.152 1.00 95.12 195 THR A N 1
ATOM 1570 C CA . THR A 1 195 ? -3.857 -0.397 -15.298 1.00 95.12 195 THR A CA 1
ATOM 1571 C C . THR A 1 195 ? -3.841 0.830 -14.387 1.00 95.12 195 THR A C 1
ATOM 1573 O O . THR A 1 195 ? -3.238 0.742 -13.315 1.00 95.12 195 THR A O 1
ATOM 1576 N N . PRO A 1 196 ? -4.505 1.942 -14.753 1.00 95.44 196 PRO A N 1
ATOM 1577 C CA . PRO A 1 196 ? -4.600 3.123 -13.897 1.00 95.44 196 PRO A CA 1
ATOM 1578 C C . PRO A 1 196 ? -5.175 2.810 -12.511 1.00 95.44 196 PRO A C 1
ATOM 1580 O O . PRO A 1 196 ? -6.094 1.995 -12.381 1.00 95.44 196 PRO A O 1
ATOM 1583 N N . LEU A 1 197 ? -4.659 3.472 -11.475 1.00 97.19 197 LEU A N 1
ATOM 1584 C CA . LEU A 1 197 ? -5.244 3.397 -10.138 1.00 97.19 197 LEU A CA 1
ATOM 1585 C C . LEU A 1 197 ? -6.581 4.150 -10.104 1.00 97.19 197 LEU A C 1
ATOM 1587 O O . LEU A 1 197 ? -6.645 5.349 -10.360 1.00 97.19 197 LEU A O 1
ATOM 1591 N N . VAL A 1 198 ? -7.653 3.441 -9.751 1.00 96.19 198 VAL A N 1
ATOM 1592 C CA . VAL A 1 198 ? -9.009 3.991 -9.648 1.00 96.19 198 VAL A CA 1
ATOM 1593 C C . VAL A 1 198 ? -9.439 4.000 -8.187 1.00 96.19 198 VAL A C 1
ATOM 1595 O O . VAL A 1 198 ? -9.497 2.952 -7.539 1.00 96.19 198 VAL A O 1
ATOM 1598 N N . ALA A 1 199 ? -9.730 5.194 -7.673 1.00 95.25 199 ALA A N 1
ATOM 1599 C CA . ALA A 1 199 ? -10.178 5.387 -6.301 1.00 95.25 199 ALA A CA 1
ATOM 1600 C C . ALA A 1 199 ? -11.550 4.749 -6.065 1.00 95.25 199 ALA A C 1
ATOM 1602 O O . ALA A 1 199 ? -12.416 4.742 -6.941 1.00 95.25 199 ALA A O 1
ATOM 1603 N N . GLN A 1 200 ? -11.741 4.213 -4.864 1.00 93.62 200 G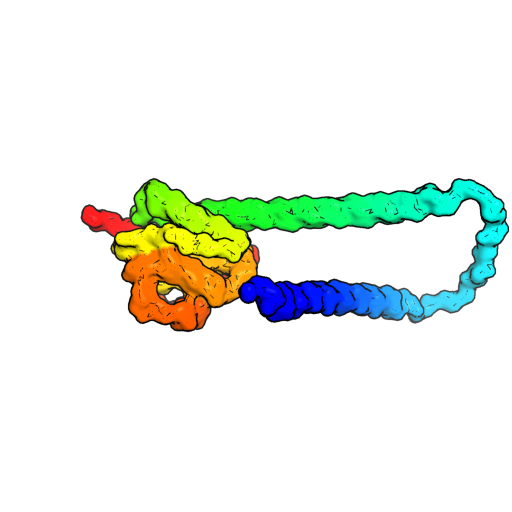LN A N 1
ATOM 1604 C CA . GLN A 1 200 ? -12.972 3.533 -4.472 1.00 93.62 200 GLN A CA 1
ATOM 1605 C C . GLN A 1 200 ? -13.561 4.233 -3.256 1.00 93.62 200 GLN A C 1
ATOM 1607 O O . GLN A 1 200 ? -12.844 4.561 -2.313 1.00 93.62 200 GLN A O 1
ATOM 1612 N N . SER A 1 201 ? -14.866 4.491 -3.286 1.00 91.12 201 SER A N 1
ATOM 1613 C CA . SER A 1 201 ? -15.548 5.176 -2.192 1.00 91.12 201 SER A CA 1
ATOM 1614 C C . SER A 1 201 ? -15.747 4.221 -1.023 1.00 91.12 201 SER A C 1
ATOM 1616 O O . SER A 1 201 ? -16.550 3.293 -1.102 1.00 91.12 201 SER A O 1
ATOM 1618 N N . LEU A 1 202 ? -15.010 4.456 0.059 1.00 90.56 202 LEU A N 1
ATOM 1619 C CA . LEU A 1 202 ? -15.209 3.751 1.320 1.00 90.56 202 LEU A CA 1
ATOM 1620 C C . LEU A 1 202 ? -16.530 4.191 1.972 1.00 90.56 202 LEU A C 1
ATOM 1622 O O . LEU A 1 202 ? -16.924 5.353 1.821 1.00 90.56 202 LEU A O 1
ATOM 1626 N N . PRO A 1 203 ? -17.227 3.287 2.683 1.00 85.44 203 PRO A N 1
ATOM 1627 C CA . PRO A 1 203 ? -18.446 3.644 3.391 1.00 85.44 203 PRO A CA 1
ATOM 1628 C C . PRO A 1 203 ? -18.134 4.737 4.415 1.00 85.44 203 PRO A C 1
ATOM 1630 O O . PRO A 1 203 ? -17.223 4.607 5.231 1.00 85.44 203 PRO A O 1
ATOM 1633 N N . PHE A 1 204 ? -18.883 5.834 4.335 1.00 69.75 204 PHE A N 1
ATOM 1634 C CA . PHE A 1 204 ? -18.731 6.960 5.243 1.00 69.75 204 PHE A CA 1
ATOM 1635 C C . PHE A 1 204 ? -19.131 6.530 6.655 1.00 69.75 204 PHE A C 1
ATOM 1637 O O . PHE A 1 204 ? -20.268 6.104 6.863 1.00 69.75 204 PHE A O 1
ATOM 1644 N N . SER A 1 205 ? -18.225 6.666 7.621 1.00 55.91 205 SER A N 1
ATOM 1645 C CA . SER A 1 205 ? -18.598 6.586 9.029 1.00 55.91 205 SER A CA 1
ATOM 1646 C C . SER A 1 205 ? -18.931 7.985 9.520 1.00 55.91 205 SER A C 1
ATOM 1648 O O . SER A 1 205 ? -18.047 8.834 9.607 1.00 55.91 205 SER A O 1
ATOM 1650 N N . LYS A 1 206 ? -20.208 8.230 9.826 1.00 49.94 206 LYS A N 1
ATOM 1651 C CA . LYS A 1 206 ? -20.551 9.259 10.807 1.00 49.94 206 LYS A CA 1
ATOM 1652 C C . LYS A 1 206 ? -20.215 8.651 12.161 1.00 49.94 206 LYS A C 1
ATOM 1654 O O . LYS A 1 206 ? -20.878 7.692 12.549 1.00 49.94 206 LYS A O 1
ATOM 1659 N N . ASP A 1 207 ? -19.154 9.143 12.786 1.00 51.25 207 ASP A N 1
ATOM 1660 C CA . ASP A 1 207 ? -19.002 8.985 14.233 1.00 51.25 207 ASP A CA 1
ATOM 1661 C C . ASP A 1 207 ? -20.126 9.756 14.947 1.00 51.25 207 ASP A C 1
ATOM 1663 O O . ASP A 1 207 ? -20.531 10.828 14.426 1.00 51.25 207 ASP A O 1
#

pLDDT: mean 77.66, std 24.24, range [31.19, 98.56]

Foldseek 3Di:
DPPPVCPPPVVVVVVVVVVVVVVVVVVVVVVVVVPPPDDDDDDPDDPPDDDDDDPVPPVVVVVVVVVVVVVVVVVVVVVLLVVLLVLLLVQVCLQCVQFDDPVLNVLVNVLLVCLLVVHDRDDADPDDTPQAALLQLLLSLLQSNVSSVHQLLSSLNSSCRHHVVRCVVPDSVNSSVSSPPPDDDHQRDRDDPPDRRDHTHGDRDDD

Secondary structure (DSSP, 8-state):
--THHHHHHHHHHHHHHHHHHHHHHHHHHHHHHTT--S-------------SS-HHHHHHHHHHHHHHHHHHHHHHHHHHHHHHHHHHHHHHHHHHTTTS-HHHHHHHHHHHHHHHHTPPP-----S--TT--HHHHHHHHHHHHHHTT--HHHHHHHHHHHTGGGSTTS-HHHHHHHTT---S--SSPPPPTTSPP----PPP---

Sequence (207 aa):
MIETAYCKYIVPTICNLIDVVQDQRSKRINKIQGNTKSNGRLSMKLFHKTIDDDKEKTDNSILYSHEEEVRLDRERIKKEKDDTIKEVMSYFEATFKNILTSNEMSVMKENIMALNNKTEIKTAVLRRLNGVTSKDLYHLARNIGKRLGCSNMQIAHFIKKSFQLMLEDTEILTISSKLTCNEGRFTIKIIPIGTPLVAQSLPFSKD

Radius of gyration: 25.93 Å; chains: 1; bounding box: 69×32×67 Å